Protein AF-A0A382VEQ6-F1 (afdb_monomer)

Mean predicted aligned error: 13.82 Å

Radius of gyration: 25.26 Å; Cα contacts (8 Å, |Δi|>4): 552; chains: 1; bounding box: 57×58×66 Å

Foldseek 3Di:
DLLVVLLCQQVAQPCQVDAPPVRHGDRDGDQDEEEAELDDDPSNCSNNVSNVHYYYYHPDPVSVVVSVVVRVLVVQQPWDQAAAKDWQDPDQDFFIKIWGKTARRNFQAIKIFIFDADSPPRDTDPDTPDIPQQVQFADADQFQQPFPFWWWDDFDPVLVDPPDTDTLHQDRDDPPSGRDQNRHDVVLAADPVRHGDPCSGVVSCVLSHHCPQCDCPRPVPDPNHDNGGPHGHAHHKHKDKDAQPDDDDDPDVVQPDPDHVVVVNVVCPPPDIDIDIDGPSNTHD

Sequence (285 aa):
YLDDIAQAMYEMDLRPDIKDFDGDEAKNNVITYTVGFAIDHPLLSDTASQSGGLYFTADNAEELNEAFAQIARDISEQIGAAAGASFSSSALQEGSMIFLTQFNSADWSGDLLAYELDAETGEIEPAATWSAKETFADLSFAHPWQSSRVAYSWGASSAGSPNDGIAMKWSYWGTAGSFNRNNHRADYRTMPDGTQDFAHTQRLAYILGSRTHEDPTSAYDFRTRNTDSIMADIVHSQPVYVGDPALSWPDTDEFGSGDLYSDFVDAKTGRDGVVYVGGNGGALH

Secondary structure (DSSP, 8-state):
-HHHHHHHHHHS-S-TT-B-TTSSB--------EEEET---HHHHHHHHHTT--EEEESSHHHHHHHHHHHHHHHHHS-EEEEEEEES-SS--TT-EEEEEEEETTTTEEEEEEEEB-TTT-PBPSS-SEEHHHHT-----SSGGG-----EEEBPGGGS-TT-EEESSS-S-STT----GGGB-GGGTB-TTSPBPS-HHHHHHHHHT--TT-STTSTT-PPPP-SS--PBP--S---EEE-S-------SGGG-SSS-HHHHHHHHTTPPPEEE---TTSSB-

InterPro domains:
  IPR036465 von Willebrand factor A-like domain superfamily [G3DSA:3.40.50.410] (11-73)
  IPR036465 von Willebrand factor A-like domain superfamily [SSF53300] (25-75)

Organism: NCBI:txid408172

Structure (mmCIF, N/CA/C/O backbone):
data_AF-A0A382VEQ6-F1
#
_entry.id   AF-A0A382VEQ6-F1
#
loop_
_atom_site.group_PDB
_atom_site.id
_atom_site.type_symbol
_atom_site.label_atom_id
_atom_site.label_alt_id
_atom_site.label_comp_id
_atom_site.label_asym_id
_atom_site.label_entity_id
_atom_site.label_seq_id
_atom_site.pdbx_PDB_ins_code
_atom_site.Cartn_x
_atom_site.Cartn_y
_atom_site.Cartn_z
_atom_site.occupancy
_atom_site.B_iso_or_equiv
_atom_site.auth_seq_id
_atom_site.auth_comp_id
_atom_site.auth_asym_id
_atom_site.auth_atom_id
_atom_site.pdbx_PDB_model_num
ATOM 1 N N . TYR A 1 1 ? -5.841 27.949 -31.537 1.00 72.38 1 TYR A N 1
ATOM 2 C CA . TYR A 1 1 ? -6.986 27.025 -31.655 1.00 72.38 1 TYR A CA 1
ATOM 3 C C . TYR A 1 1 ? -6.661 25.610 -31.216 1.00 72.38 1 TYR A C 1
ATOM 5 O O . TYR A 1 1 ? -7.524 25.016 -30.593 1.00 72.38 1 TYR A O 1
ATOM 13 N N . LEU A 1 2 ? -5.512 25.013 -31.570 1.00 85.00 2 LEU A N 1
ATOM 14 C CA . LEU A 1 2 ? -5.178 23.670 -31.061 1.00 85.00 2 LEU A CA 1
ATOM 15 C C . LEU A 1 2 ? -4.948 23.702 -29.542 1.00 85.00 2 LEU A C 1
ATOM 17 O O . LEU A 1 2 ? -5.518 22.897 -28.816 1.00 85.00 2 LEU A O 1
ATOM 21 N N . ASP A 1 3 ? -4.170 24.683 -29.103 1.00 88.12 3 ASP A N 1
ATOM 22 C CA . ASP A 1 3 ? -3.929 25.062 -27.716 1.00 88.12 3 ASP A CA 1
ATOM 23 C C . ASP A 1 3 ? -5.231 25.366 -26.969 1.00 88.12 3 ASP A C 1
ATOM 25 O O . ASP A 1 3 ? -5.512 24.714 -25.970 1.00 88.12 3 ASP A O 1
ATOM 29 N N . ASP A 1 4 ? -6.090 26.226 -27.526 1.00 88.50 4 ASP A N 1
ATOM 30 C CA . ASP A 1 4 ? -7.383 26.572 -26.913 1.00 88.50 4 ASP A CA 1
ATOM 31 C C . ASP A 1 4 ? -8.288 25.339 -26.703 1.00 88.50 4 ASP A C 1
ATOM 33 O O . ASP A 1 4 ? -8.989 25.223 -25.697 1.00 88.50 4 ASP A O 1
ATOM 37 N N . ILE A 1 5 ? -8.301 24.404 -27.664 1.00 87.00 5 ILE A N 1
ATOM 38 C CA . ILE A 1 5 ? -9.102 23.173 -27.575 1.00 87.00 5 ILE A CA 1
ATOM 39 C C . ILE A 1 5 ? -8.504 22.223 -26.536 1.00 87.00 5 ILE A C 1
ATOM 41 O O . ILE A 1 5 ? -9.251 21.650 -25.747 1.00 87.00 5 ILE A O 1
ATOM 45 N N . ALA A 1 6 ? -7.181 22.058 -26.518 1.00 88.31 6 ALA A N 1
ATOM 46 C CA . ALA A 1 6 ? -6.511 21.206 -25.543 1.00 88.31 6 ALA A CA 1
ATOM 47 C C . ALA A 1 6 ? -6.676 21.752 -24.117 1.00 88.31 6 ALA A C 1
ATOM 49 O O . ALA A 1 6 ? -6.958 20.982 -23.201 1.00 88.31 6 ALA A O 1
ATOM 50 N N . GLN A 1 7 ? -6.606 23.074 -23.946 1.00 89.06 7 GLN A N 1
ATOM 51 C CA . GLN A 1 7 ? -6.921 23.743 -22.690 1.00 89.06 7 GLN A CA 1
ATOM 52 C C . GLN A 1 7 ? -8.373 23.482 -22.278 1.00 89.06 7 GLN A C 1
ATOM 54 O O . GLN A 1 7 ? -8.623 23.056 -21.154 1.00 89.06 7 GLN A O 1
ATOM 59 N N . ALA A 1 8 ? -9.339 23.649 -23.187 1.00 87.50 8 ALA A N 1
ATOM 60 C CA . ALA A 1 8 ? -10.744 23.379 -22.885 1.00 87.50 8 ALA A CA 1
ATOM 61 C C . ALA A 1 8 ? -10.985 21.911 -22.492 1.00 87.50 8 ALA A C 1
ATOM 63 O O . ALA A 1 8 ? -11.701 21.646 -21.531 1.00 87.50 8 ALA A O 1
ATOM 64 N N . MET A 1 9 ? -10.363 20.955 -23.187 1.00 86.69 9 MET A N 1
ATOM 65 C CA . MET A 1 9 ? -10.455 19.528 -22.852 1.00 86.69 9 MET A CA 1
ATOM 66 C C . MET A 1 9 ? -9.772 19.178 -21.525 1.00 86.69 9 MET A C 1
ATOM 68 O O . MET A 1 9 ? -10.152 18.196 -20.886 1.00 86.69 9 MET A O 1
ATOM 72 N N . TYR A 1 10 ? -8.780 19.965 -21.112 1.00 90.06 10 TYR A N 1
ATOM 73 C CA . TYR A 1 10 ? -8.117 19.816 -19.825 1.00 90.06 10 TYR A CA 1
ATOM 74 C C . TYR A 1 10 ? -8.879 20.495 -18.686 1.00 90.06 10 TYR A C 1
ATOM 76 O O . TYR A 1 10 ? -8.826 20.018 -17.556 1.00 90.06 10 TYR A O 1
ATOM 84 N N . GLU A 1 11 ? -9.558 21.612 -18.939 1.00 88.56 11 GLU A N 1
ATOM 85 C CA . GLU A 1 11 ? -10.261 22.414 -17.932 1.00 88.56 11 GLU A CA 1
ATOM 86 C C . GLU A 1 11 ? -11.703 21.966 -17.696 1.00 88.56 11 GLU A C 1
ATOM 88 O O . GLU A 1 11 ? -12.174 22.035 -16.561 1.00 88.56 11 GLU A O 1
ATOM 93 N N . MET A 1 12 ? -12.387 21.486 -18.734 1.00 86.38 12 MET A N 1
ATOM 94 C CA . MET A 1 12 ? -13.767 21.022 -18.640 1.00 86.38 12 MET A CA 1
ATOM 95 C C . MET A 1 12 ? -13.841 19.580 -18.143 1.00 86.38 12 MET A C 1
ATOM 97 O O . MET A 1 12 ? -13.019 18.736 -18.496 1.00 86.38 12 MET A O 1
ATOM 101 N N . ASP A 1 13 ? -14.884 19.291 -17.371 1.00 86.12 13 ASP A N 1
ATOM 102 C CA . ASP A 1 13 ? -15.296 17.920 -17.113 1.00 86.12 13 ASP A CA 1
ATOM 103 C C . ASP A 1 13 ? -16.061 17.381 -18.329 1.00 86.12 13 ASP A C 1
ATOM 105 O O . ASP A 1 13 ? -17.147 17.851 -18.680 1.00 86.12 13 ASP A O 1
ATOM 109 N N . LEU A 1 14 ? -15.463 16.404 -19.006 1.00 85.88 14 LEU A N 1
ATOM 110 C CA . LEU A 1 14 ? -16.021 15.773 -20.198 1.00 85.88 14 LEU A CA 1
ATOM 111 C C . LEU A 1 14 ? -17.053 14.690 -19.852 1.00 85.88 14 LEU A C 1
ATOM 113 O O . LEU A 1 14 ? -17.732 14.190 -20.754 1.00 85.88 14 LEU A O 1
ATOM 117 N N . ARG A 1 15 ? -17.174 14.314 -18.571 1.00 85.88 15 ARG A N 1
ATOM 118 C CA . ARG A 1 15 ? -18.133 13.322 -18.064 1.00 85.88 15 ARG A CA 1
ATOM 119 C C . ARG A 1 15 ? -18.830 13.816 -16.787 1.00 85.88 15 ARG A C 1
ATOM 121 O O . ARG A 1 15 ? -18.732 13.160 -15.756 1.00 85.88 15 ARG A O 1
ATOM 128 N N . PRO A 1 16 ? -19.642 14.887 -16.876 1.00 84.06 16 PRO A N 1
ATOM 129 C CA . PRO A 1 16 ? -20.391 15.428 -15.732 1.00 84.06 16 PRO A CA 1
ATOM 130 C C . PRO A 1 16 ? -21.447 14.478 -15.164 1.00 84.06 16 PRO A C 1
ATOM 132 O O . PRO A 1 16 ? -22.002 14.727 -14.089 1.00 84.06 16 PRO A O 1
ATOM 135 N N . ASP A 1 17 ? -21.740 13.396 -15.888 1.00 80.69 17 ASP A N 1
ATOM 136 C CA . ASP A 1 17 ? -22.562 12.278 -15.443 1.00 80.69 17 ASP A CA 1
ATOM 137 C C . ASP A 1 17 ? -21.848 11.352 -14.443 1.00 80.69 17 ASP A C 1
ATOM 139 O O . ASP A 1 17 ? -22.521 10.591 -13.748 1.00 80.69 17 ASP A O 1
ATOM 143 N N . ILE A 1 18 ? -20.517 11.415 -14.357 1.00 77.31 18 ILE A N 1
ATOM 144 C CA . ILE A 1 18 ? -19.700 10.667 -13.402 1.00 77.31 18 ILE A CA 1
ATOM 145 C C . ILE A 1 18 ? -19.321 11.609 -12.260 1.00 77.31 18 ILE A C 1
ATOM 147 O O . ILE A 1 18 ? -18.578 12.569 -12.444 1.00 77.31 18 ILE A O 1
ATOM 151 N N . LYS A 1 19 ? -19.840 11.310 -11.072 1.00 79.38 19 LYS A N 1
ATOM 152 C CA . LYS A 1 19 ? -19.481 11.982 -9.823 1.00 79.38 19 LYS A CA 1
ATOM 153 C C . LYS A 1 19 ? -18.354 11.226 -9.126 1.00 79.38 19 LYS A C 1
ATOM 155 O O . LYS A 1 19 ? -18.126 10.052 -9.438 1.00 79.38 19 LYS A O 1
ATOM 160 N N . ASP A 1 20 ? -17.652 11.887 -8.215 1.00 72.00 20 ASP A N 1
ATOM 161 C CA . ASP A 1 20 ? -16.735 11.186 -7.316 1.00 72.00 20 ASP A CA 1
ATOM 162 C C . ASP A 1 20 ? -17.505 10.287 -6.328 1.00 72.00 20 ASP A C 1
ATOM 164 O O . ASP A 1 20 ? -18.728 10.125 -6.400 1.00 72.00 20 ASP A O 1
ATOM 168 N N . PHE A 1 21 ? -16.772 9.639 -5.424 1.00 52.53 21 PHE A N 1
ATOM 169 C CA . PHE A 1 21 ? -17.352 8.715 -4.451 1.00 52.53 21 PHE A CA 1
ATOM 170 C C . PHE A 1 21 ? -18.251 9.399 -3.410 1.00 52.53 21 PHE A C 1
ATOM 172 O O . PHE A 1 21 ? -19.090 8.714 -2.822 1.00 52.53 21 PHE A O 1
ATOM 179 N N . ASP A 1 22 ? -18.117 10.714 -3.235 1.00 65.75 22 ASP A N 1
ATOM 180 C CA . ASP A 1 22 ? -18.908 11.525 -2.308 1.00 65.75 22 ASP A CA 1
ATOM 181 C C . ASP A 1 22 ? -20.155 12.125 -2.991 1.00 65.75 22 ASP A C 1
ATOM 183 O O . ASP A 1 22 ? -21.068 12.626 -2.332 1.00 65.75 22 ASP A O 1
ATOM 187 N N . GLY A 1 23 ? -20.263 11.966 -4.317 1.00 73.44 23 GLY A N 1
ATOM 188 C CA . GLY A 1 23 ? -21.379 12.447 -5.130 1.00 73.44 23 GLY A CA 1
ATOM 189 C C . GLY A 1 23 ? -21.165 13.852 -5.697 1.00 73.44 23 GLY A C 1
ATOM 190 O O . GLY A 1 23 ? -22.077 14.384 -6.342 1.00 73.44 23 GLY A O 1
ATOM 191 N N . ASP A 1 24 ? -19.971 14.412 -5.513 1.00 78.62 24 ASP A N 1
ATOM 192 C CA . ASP A 1 24 ? -19.574 15.731 -5.983 1.00 78.62 24 ASP A CA 1
ATOM 193 C C . ASP A 1 24 ? -19.031 15.689 -7.423 1.00 78.62 24 ASP A C 1
ATOM 195 O O . ASP A 1 24 ? -18.825 14.639 -8.045 1.00 78.62 24 ASP A O 1
ATOM 199 N N . GLU A 1 25 ? -18.895 16.871 -8.029 1.00 79.88 25 GLU A N 1
ATOM 200 C CA . GLU A 1 25 ? -18.378 17.014 -9.391 1.00 79.88 25 GLU A CA 1
ATOM 201 C C . GLU A 1 25 ? -16.901 16.611 -9.474 1.00 79.88 25 GLU A C 1
ATOM 203 O O . GLU A 1 25 ? -16.021 17.315 -8.988 1.00 79.88 25 GLU A O 1
ATOM 208 N N . ALA A 1 26 ? -16.633 15.497 -10.160 1.00 76.50 26 ALA A N 1
ATOM 209 C CA . ALA A 1 26 ? -15.287 15.042 -10.473 1.00 76.50 26 ALA A CA 1
ATOM 210 C C . ALA A 1 26 ? -14.857 15.544 -11.851 1.00 76.50 26 ALA A C 1
ATOM 212 O O . ALA A 1 26 ? -15.617 15.502 -12.813 1.00 76.50 26 ALA A O 1
ATOM 213 N N . LYS A 1 27 ? -13.603 15.972 -11.984 1.00 81.38 27 LYS A N 1
ATOM 214 C CA . LYS A 1 27 ? -13.084 16.481 -13.253 1.00 81.38 27 LYS A CA 1
ATOM 215 C C . LYS A 1 27 ? -12.538 15.346 -14.124 1.00 81.38 27 LYS A C 1
ATOM 217 O O . LYS A 1 27 ? -11.400 14.922 -13.940 1.00 81.38 27 LYS A O 1
ATOM 222 N N . ASN A 1 28 ? -13.318 14.891 -15.105 1.00 79.75 28 ASN A N 1
ATOM 223 C CA . ASN A 1 28 ? -12.872 13.913 -16.100 1.00 79.75 28 ASN A CA 1
ATOM 224 C C . ASN A 1 28 ? -12.339 14.642 -17.337 1.00 79.75 28 ASN A C 1
ATOM 226 O O . ASN A 1 28 ? -13.100 15.008 -18.233 1.00 79.75 28 ASN A O 1
ATOM 230 N N . ASN A 1 29 ? -11.033 14.875 -17.385 1.00 86.50 29 ASN A N 1
ATOM 231 C CA . ASN A 1 29 ? -10.398 15.689 -18.417 1.00 86.50 29 ASN A CA 1
ATOM 232 C C . ASN A 1 29 ? -9.451 14.882 -19.322 1.00 86.50 29 ASN A C 1
ATOM 234 O O . ASN A 1 29 ? -9.275 13.673 -19.164 1.00 86.50 29 ASN A O 1
ATOM 238 N N . VAL A 1 30 ? -8.865 15.556 -20.314 1.00 85.00 30 VAL A N 1
ATOM 239 C CA . VAL A 1 30 ? -7.850 14.984 -21.211 1.00 85.00 30 VAL A CA 1
ATOM 240 C C . VAL A 1 30 ? -6.550 15.761 -21.085 1.00 85.00 30 VAL A C 1
ATOM 242 O O . VAL A 1 30 ? -6.531 16.982 -21.228 1.00 85.00 30 VAL A O 1
ATOM 245 N N . ILE A 1 31 ? -5.460 15.027 -20.879 1.00 88.81 31 ILE A N 1
ATOM 246 C CA . ILE A 1 31 ? -4.092 15.542 -20.941 1.00 88.81 31 ILE A CA 1
ATOM 247 C C . ILE A 1 31 ? -3.547 15.314 -22.351 1.00 88.81 31 ILE A C 1
ATOM 249 O O . ILE A 1 31 ? -3.665 14.209 -22.889 1.00 88.81 31 ILE A O 1
ATOM 253 N N . THR A 1 32 ? -2.974 16.349 -22.971 1.00 90.38 32 THR A N 1
ATOM 254 C CA . THR A 1 32 ? -2.472 16.271 -24.353 1.00 90.38 32 THR A CA 1
ATOM 255 C C . THR A 1 32 ? -0.954 16.401 -24.396 1.00 90.38 32 THR A C 1
ATOM 257 O O . THR A 1 32 ? -0.382 17.387 -23.946 1.00 90.38 32 THR A O 1
ATOM 260 N N . TYR A 1 33 ? -0.298 15.421 -25.014 1.00 92.25 33 TYR A N 1
ATOM 261 C CA . TYR A 1 33 ? 1.132 15.454 -25.318 1.00 92.25 33 TYR A CA 1
ATOM 262 C C . TYR A 1 33 ? 1.337 15.812 -26.784 1.00 92.25 33 TYR A C 1
ATOM 264 O O . TYR A 1 33 ? 0.577 15.368 -27.651 1.00 92.25 33 TYR A O 1
ATOM 272 N N . THR A 1 34 ? 2.376 16.585 -27.085 1.00 94.88 34 THR A N 1
ATOM 273 C CA . THR A 1 34 ? 2.691 16.987 -28.460 1.00 94.88 34 THR A CA 1
ATOM 274 C C . THR A 1 34 ? 4.126 16.617 -28.818 1.00 94.88 34 THR A C 1
ATOM 276 O O . THR A 1 34 ? 5.040 16.710 -28.000 1.00 94.88 34 THR A O 1
ATOM 279 N N . VAL A 1 35 ? 4.329 16.182 -30.066 1.00 94.56 35 VAL A N 1
ATOM 280 C CA . VAL A 1 35 ? 5.661 15.915 -30.623 1.00 94.56 35 VAL A CA 1
ATOM 281 C C . VAL A 1 35 ? 5.833 16.715 -31.908 1.00 94.56 35 VAL A C 1
ATOM 283 O O . VAL A 1 35 ? 5.121 16.493 -32.890 1.00 94.56 35 VAL A O 1
ATOM 286 N N . GLY A 1 36 ? 6.773 17.654 -31.901 1.00 93.94 36 GLY A N 1
ATOM 287 C CA . GLY A 1 36 ? 7.203 18.389 -33.083 1.00 93.94 36 GLY A CA 1
ATOM 288 C C . GLY A 1 36 ? 8.203 17.563 -33.889 1.00 93.94 36 GLY A C 1
ATOM 289 O O . GLY A 1 36 ? 9.380 17.501 -33.541 1.00 93.94 36 GLY A O 1
ATOM 290 N N . PHE A 1 37 ? 7.746 16.901 -34.957 1.00 93.44 37 PHE A N 1
ATOM 291 C CA . PHE A 1 37 ? 8.640 16.125 -35.820 1.00 93.44 37 PHE A CA 1
ATOM 292 C C . PHE A 1 37 ? 9.318 17.016 -36.868 1.00 93.44 37 PHE A C 1
ATOM 294 O O . PHE A 1 37 ? 8.640 17.586 -37.727 1.00 93.44 37 PHE A O 1
ATOM 301 N N . ALA A 1 38 ? 10.645 17.116 -36.799 1.00 92.88 38 ALA A N 1
ATOM 302 C CA . ALA A 1 38 ? 11.494 18.009 -37.586 1.00 92.88 38 ALA A CA 1
ATOM 303 C C . ALA A 1 38 ? 11.090 19.493 -37.490 1.00 92.88 38 ALA A C 1
ATOM 305 O O . ALA A 1 38 ? 11.335 20.284 -38.406 1.00 92.88 38 ALA A O 1
ATOM 306 N N . ILE A 1 39 ? 10.405 19.865 -36.406 1.00 92.25 39 ILE A N 1
ATOM 307 C CA . ILE A 1 39 ? 9.919 21.219 -36.174 1.00 92.25 39 ILE A CA 1
ATOM 308 C C . ILE A 1 39 ? 9.855 21.507 -34.680 1.00 92.25 39 ILE A C 1
ATOM 310 O O . ILE A 1 39 ? 9.289 20.727 -33.921 1.00 92.25 39 ILE A O 1
ATOM 314 N N . ASP A 1 40 ? 10.371 22.670 -34.289 1.00 92.19 40 ASP A N 1
ATOM 315 C CA . ASP A 1 40 ? 10.079 23.262 -32.992 1.00 92.19 40 ASP A CA 1
ATOM 316 C C . ASP A 1 40 ? 9.040 24.379 -33.163 1.00 92.19 40 ASP A C 1
ATOM 318 O O . ASP A 1 40 ? 9.287 25.354 -33.880 1.00 92.19 40 ASP A O 1
ATOM 322 N N . HIS A 1 41 ? 7.845 24.216 -32.585 1.00 93.50 41 HIS A N 1
ATOM 323 C CA . HIS A 1 41 ? 6.714 25.105 -32.834 1.00 93.50 41 HIS A CA 1
ATOM 324 C C . HIS A 1 41 ? 6.032 25.579 -31.536 1.00 93.50 41 HIS A C 1
ATOM 326 O O . HIS A 1 41 ? 5.465 24.752 -30.817 1.00 93.50 41 HIS A O 1
ATOM 332 N N . PRO A 1 42 ? 5.935 26.906 -31.291 1.00 92.50 42 PRO A N 1
ATOM 333 C CA . PRO A 1 42 ? 5.320 27.470 -30.084 1.00 92.50 42 PRO A CA 1
ATOM 334 C C . PRO A 1 42 ? 3.909 26.950 -29.804 1.00 92.50 42 PRO A C 1
ATOM 336 O O . PRO A 1 42 ? 3.637 26.507 -28.702 1.00 92.50 42 PRO A O 1
ATOM 339 N N . LEU A 1 43 ? 3.049 26.864 -30.828 1.00 93.81 43 LEU A N 1
ATOM 340 C CA . LEU A 1 43 ? 1.697 26.306 -30.674 1.00 93.81 43 LEU A CA 1
ATOM 341 C C . LEU A 1 43 ? 1.681 24.891 -30.067 1.00 93.81 43 LEU A C 1
ATOM 343 O O . LEU A 1 43 ? 0.776 24.583 -29.304 1.00 93.81 43 LEU A O 1
ATOM 347 N N . LEU A 1 44 ? 2.641 24.020 -30.405 1.00 93.38 44 LEU A N 1
ATOM 348 C CA . LEU A 1 44 ? 2.689 22.653 -29.869 1.00 93.38 44 LEU A CA 1
ATOM 349 C C . LEU A 1 44 ? 3.145 22.649 -28.409 1.00 93.38 44 LEU A C 1
ATOM 351 O O . LEU A 1 44 ? 2.566 21.921 -27.602 1.00 93.38 44 LEU A O 1
ATOM 355 N N . SER A 1 45 ? 4.120 23.497 -28.078 1.00 93.25 45 SER A N 1
ATOM 356 C CA . SER A 1 45 ? 4.557 23.741 -26.701 1.00 93.25 45 SER A CA 1
ATOM 357 C C . SER A 1 45 ? 3.422 24.297 -25.834 1.00 93.25 45 SER A C 1
ATOM 359 O O . SER A 1 45 ? 3.157 23.796 -24.739 1.00 93.25 45 SER A O 1
ATOM 361 N N . ASP A 1 46 ? 2.714 25.307 -26.336 1.00 92.94 46 ASP A N 1
ATOM 362 C CA . ASP A 1 46 ? 1.577 25.932 -25.658 1.00 92.94 46 ASP A CA 1
ATOM 363 C C . ASP A 1 46 ? 0.437 24.920 -25.469 1.00 92.94 46 ASP A C 1
ATOM 365 O O . ASP A 1 46 ? -0.102 24.799 -24.375 1.00 92.94 46 ASP A O 1
ATOM 369 N N . THR A 1 47 ? 0.146 24.100 -26.486 1.00 92.75 47 THR A N 1
ATOM 370 C CA . THR A 1 47 ? -0.872 23.035 -26.409 1.00 92.75 47 THR A CA 1
ATOM 371 C C . THR A 1 47 ? -0.581 22.028 -25.293 1.00 92.75 47 THR A C 1
ATOM 373 O O . THR A 1 47 ? -1.480 21.693 -24.520 1.00 92.75 47 THR A O 1
ATOM 376 N N . ALA A 1 48 ? 0.656 21.530 -25.193 1.00 92.12 48 ALA A N 1
ATOM 377 C CA . ALA A 1 48 ? 1.007 20.560 -24.157 1.00 92.12 48 ALA A CA 1
ATOM 378 C C . ALA A 1 48 ? 0.946 21.189 -22.759 1.00 92.12 48 ALA A C 1
ATOM 380 O O . ALA A 1 48 ? 0.268 20.671 -21.876 1.00 92.12 48 ALA A O 1
ATOM 381 N N . SER A 1 49 ? 1.572 22.356 -22.584 1.00 90.62 49 SER A N 1
ATOM 382 C CA . SER A 1 49 ? 1.619 23.035 -21.284 1.00 90.62 49 SER A CA 1
ATOM 383 C C . SER A 1 49 ? 0.236 23.434 -20.757 1.00 90.62 49 SER A C 1
ATOM 385 O O . SER A 1 49 ? -0.046 23.243 -19.576 1.00 90.62 49 SER A O 1
ATOM 387 N N . GLN A 1 50 ? -0.656 23.926 -21.622 1.00 91.25 50 GLN A N 1
ATOM 388 C CA . GLN A 1 50 ? -2.014 24.327 -21.234 1.00 91.25 50 GLN A CA 1
ATOM 389 C C . GLN A 1 50 ? -2.946 23.139 -20.961 1.00 91.25 50 GLN A C 1
ATOM 391 O O . GLN A 1 50 ? -3.976 23.309 -20.312 1.00 91.25 50 GLN A O 1
ATOM 396 N N . SER A 1 51 ? -2.592 21.938 -21.427 1.00 88.69 51 SER A N 1
ATOM 397 C CA . SER A 1 51 ? -3.356 20.709 -21.188 1.00 88.69 51 SER A CA 1
ATOM 398 C C . SER A 1 51 ? -2.729 19.780 -20.144 1.00 88.69 51 SER A C 1
ATOM 400 O O . SER A 1 51 ? -3.142 18.631 -20.015 1.00 88.69 51 SER A O 1
ATOM 402 N N . GLY A 1 52 ? -1.724 20.260 -19.403 1.00 85.19 52 GLY A N 1
ATOM 403 C CA . GLY A 1 52 ? -1.051 19.494 -18.351 1.00 85.19 52 GLY A CA 1
ATOM 404 C C . GLY A 1 52 ? -0.144 18.364 -18.851 1.00 85.19 52 GLY A C 1
ATOM 405 O O . GLY A 1 52 ? 0.243 17.521 -18.049 1.00 85.19 52 GLY A O 1
ATOM 406 N N . GLY A 1 53 ? 0.173 18.324 -20.150 1.00 88.56 53 GLY A N 1
ATOM 407 C CA . GLY A 1 53 ? 1.072 17.343 -20.759 1.00 88.56 53 GLY A CA 1
ATOM 408 C C . GLY A 1 53 ? 2.456 17.914 -21.075 1.00 88.56 53 GLY A C 1
ATOM 409 O O . GLY A 1 53 ? 2.783 19.059 -20.757 1.00 88.56 53 GLY A O 1
ATOM 410 N N . LEU A 1 54 ? 3.280 17.107 -21.745 1.00 90.62 54 LEU A N 1
ATOM 411 C CA . LEU A 1 54 ? 4.650 17.461 -22.127 1.00 90.62 54 LEU A CA 1
ATOM 412 C C . LEU A 1 54 ? 4.810 17.615 -23.645 1.00 90.62 54 LEU A C 1
ATOM 414 O O . LEU A 1 54 ? 4.146 16.939 -24.438 1.00 90.62 54 LEU A O 1
ATOM 418 N N . TYR A 1 55 ? 5.721 18.507 -24.034 1.00 93.44 55 TYR A N 1
ATOM 419 C CA . TYR A 1 55 ? 6.104 18.755 -25.420 1.00 93.44 55 TYR A CA 1
ATOM 420 C C . TYR A 1 55 ? 7.507 18.217 -25.698 1.00 93.44 55 TYR A C 1
ATOM 422 O O . TYR A 1 55 ? 8.452 18.515 -24.968 1.00 93.44 55 TYR A O 1
ATOM 430 N N . PHE A 1 56 ? 7.635 17.464 -26.788 1.00 92.56 56 PHE A N 1
ATOM 431 C CA . PHE A 1 56 ? 8.898 16.911 -27.267 1.00 92.56 56 PHE A CA 1
ATOM 432 C C . PHE A 1 56 ? 9.166 17.349 -28.707 1.00 92.56 56 PHE A C 1
ATOM 434 O O . PHE A 1 56 ? 8.243 17.604 -29.481 1.00 92.56 56 PHE A O 1
ATOM 441 N N . THR A 1 57 ? 10.434 17.379 -29.096 1.00 93.06 57 THR A N 1
ATOM 442 C CA . THR A 1 57 ? 10.854 17.536 -30.494 1.00 93.06 57 THR A CA 1
ATOM 443 C C . THR A 1 57 ? 11.640 16.304 -30.918 1.00 93.06 57 THR A C 1
ATOM 445 O O . THR A 1 57 ? 12.267 15.650 -30.086 1.00 93.06 57 THR A O 1
ATOM 448 N N . ALA A 1 58 ? 11.545 15.945 -32.195 1.00 92.88 58 ALA A N 1
ATOM 449 C CA . ALA A 1 58 ? 12.264 14.808 -32.756 1.00 92.88 58 ALA A CA 1
ATOM 450 C C . ALA A 1 58 ? 12.602 15.072 -34.222 1.00 92.88 58 ALA A C 1
ATOM 452 O O . ALA A 1 58 ? 11.701 15.314 -35.019 1.00 92.88 58 ALA A O 1
ATOM 453 N N . ASP A 1 59 ? 13.867 14.973 -34.611 1.00 93.88 59 ASP A N 1
ATOM 454 C CA . ASP A 1 59 ? 14.322 15.214 -35.986 1.00 93.88 59 ASP A CA 1
ATOM 455 C C . ASP A 1 59 ? 14.434 13.924 -36.817 1.00 93.88 59 ASP A C 1
ATOM 457 O O . ASP A 1 59 ? 14.636 13.956 -38.035 1.00 93.88 59 ASP A O 1
ATOM 461 N N . ASN A 1 60 ? 14.302 12.760 -36.176 1.00 88.69 60 ASN A N 1
ATOM 462 C CA . ASN A 1 60 ? 14.423 11.455 -36.817 1.00 88.69 60 ASN A CA 1
ATOM 463 C C . ASN A 1 60 ? 13.605 10.367 -36.095 1.00 88.69 60 ASN A C 1
ATOM 465 O O . ASN A 1 60 ? 12.991 10.592 -35.054 1.00 88.69 60 ASN A O 1
ATOM 469 N N . ALA A 1 61 ? 13.565 9.166 -36.679 1.00 90.38 61 ALA A N 1
ATOM 470 C CA . ALA A 1 61 ? 12.764 8.055 -36.164 1.00 90.38 61 ALA A CA 1
ATOM 471 C C . ALA A 1 61 ? 13.242 7.516 -34.800 1.00 90.38 61 ALA A C 1
ATOM 473 O O . ALA A 1 61 ? 12.433 6.959 -34.062 1.00 90.38 61 ALA A O 1
ATOM 474 N N . GLU A 1 62 ? 14.528 7.650 -34.471 1.00 88.06 62 GLU A N 1
ATOM 475 C CA . GLU A 1 62 ? 15.076 7.227 -33.178 1.00 88.06 62 GLU A CA 1
ATOM 476 C C . GLU A 1 62 ? 14.598 8.174 -32.073 1.00 88.06 62 GLU A C 1
ATOM 478 O O . GLU A 1 62 ? 13.944 7.729 -31.133 1.00 88.06 62 GLU A O 1
ATOM 483 N N . GLU A 1 63 ? 14.769 9.481 -32.269 1.00 78.38 63 GLU A N 1
ATOM 484 C CA . GLU A 1 63 ? 14.279 10.517 -31.348 1.00 78.38 63 GLU A CA 1
ATOM 485 C C . GLU A 1 63 ? 12.752 10.495 -31.199 1.00 78.38 63 GLU A C 1
ATOM 487 O O . GLU A 1 63 ? 12.222 10.709 -30.111 1.00 78.3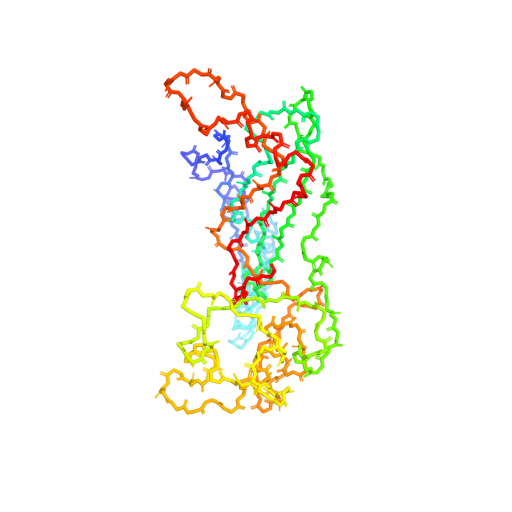8 63 GLU A O 1
ATOM 492 N N . LEU A 1 64 ? 12.016 10.167 -32.267 1.00 86.62 64 LEU A N 1
ATOM 493 C CA . LEU A 1 64 ? 10.563 10.008 -32.191 1.00 86.62 64 LEU A CA 1
ATOM 494 C C . LEU A 1 64 ? 10.169 8.827 -31.289 1.00 86.62 64 LEU A C 1
ATOM 496 O O . LEU A 1 64 ? 9.222 8.937 -30.510 1.00 86.62 64 LEU A O 1
ATOM 500 N N . ASN A 1 65 ? 10.894 7.705 -31.365 1.00 80.06 65 ASN A N 1
ATOM 501 C CA . ASN A 1 65 ? 10.672 6.571 -30.464 1.00 80.06 65 ASN A CA 1
ATOM 502 C C . ASN A 1 65 ? 11.021 6.929 -29.014 1.00 80.06 65 ASN A C 1
ATOM 504 O O . ASN A 1 65 ? 10.297 6.530 -28.101 1.00 80.06 65 ASN A O 1
ATOM 508 N N . GLU A 1 66 ? 12.088 7.699 -28.790 1.00 75.38 66 GLU A N 1
ATOM 509 C CA . GLU A 1 66 ? 12.441 8.194 -27.458 1.00 75.38 66 GLU A CA 1
ATOM 510 C C . GLU A 1 66 ? 11.366 9.123 -26.887 1.00 75.38 66 GLU A C 1
ATOM 512 O O . GLU A 1 66 ? 10.986 8.958 -25.727 1.00 75.38 66 GLU A O 1
ATOM 517 N N . ALA A 1 67 ? 10.826 10.038 -27.697 1.00 82.38 67 ALA A N 1
ATOM 518 C CA . ALA A 1 67 ? 9.726 10.915 -27.305 1.00 82.38 67 ALA A CA 1
ATOM 519 C C . ALA A 1 67 ? 8.483 10.106 -26.901 1.00 82.38 67 ALA A C 1
ATOM 521 O O . ALA A 1 67 ? 7.924 10.332 -25.830 1.00 82.38 67 ALA A O 1
ATOM 522 N N . PHE A 1 68 ? 8.091 9.093 -27.684 1.00 79.56 68 PHE A N 1
ATOM 523 C CA . PHE A 1 68 ? 6.983 8.206 -27.305 1.00 79.56 68 PHE A CA 1
ATOM 524 C C . PHE A 1 68 ? 7.263 7.408 -26.025 1.00 79.56 68 PHE A C 1
ATOM 526 O O . PHE A 1 68 ? 6.364 7.248 -25.202 1.00 79.56 68 PHE A O 1
ATOM 533 N N . ALA A 1 69 ? 8.496 6.939 -25.819 1.00 73.00 69 ALA A N 1
ATOM 534 C CA . ALA A 1 69 ? 8.879 6.252 -24.587 1.00 73.00 69 ALA A CA 1
ATOM 535 C C . ALA A 1 69 ? 8.868 7.187 -23.364 1.00 73.00 69 ALA A C 1
ATOM 537 O O . ALA A 1 69 ? 8.579 6.749 -22.252 1.00 73.00 69 ALA A O 1
ATOM 538 N N . GLN A 1 70 ? 9.192 8.470 -23.538 1.00 76.00 70 GLN A N 1
ATOM 539 C CA . GLN A 1 70 ? 9.089 9.485 -22.484 1.00 76.00 70 GLN A CA 1
ATOM 540 C C . GLN A 1 70 ? 7.629 9.827 -22.172 1.00 76.00 70 GLN A C 1
ATOM 542 O O . GLN A 1 70 ? 7.261 9.818 -21.004 1.00 76.00 70 GLN A O 1
ATOM 547 N N . ILE A 1 71 ? 6.781 10.001 -23.190 1.00 80.81 71 ILE A N 1
ATOM 548 C CA . ILE A 1 71 ? 5.332 10.199 -23.015 1.00 80.81 71 ILE A CA 1
ATOM 549 C C . ILE A 1 71 ? 4.706 9.017 -22.266 1.00 80.81 71 ILE A C 1
ATOM 551 O O . ILE A 1 71 ? 3.972 9.212 -21.305 1.00 80.81 71 ILE A O 1
ATOM 555 N N . ALA A 1 72 ? 5.011 7.782 -22.673 1.00 71.75 72 ALA A N 1
ATOM 556 C CA . ALA A 1 72 ? 4.477 6.592 -22.014 1.00 71.75 72 ALA A CA 1
ATOM 557 C C . ALA A 1 72 ? 4.926 6.482 -20.547 1.00 71.75 72 ALA A C 1
ATOM 559 O O . ALA A 1 72 ? 4.142 6.039 -19.710 1.00 71.75 72 ALA A O 1
ATOM 560 N N . ARG A 1 73 ? 6.162 6.903 -20.237 1.00 68.56 73 ARG A N 1
ATOM 561 C CA . ARG A 1 73 ? 6.660 6.977 -18.858 1.00 68.56 73 ARG A CA 1
ATOM 562 C C . ARG A 1 73 ? 5.908 8.017 -18.043 1.00 68.56 73 ARG A C 1
ATOM 564 O O . ARG A 1 73 ? 5.387 7.649 -17.002 1.00 68.56 73 ARG A O 1
ATOM 571 N N . ASP A 1 74 ? 5.763 9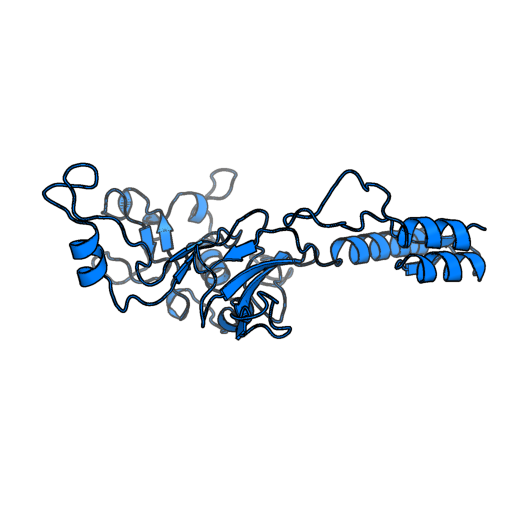.238 -18.544 1.00 76.06 74 ASP A N 1
ATOM 572 C CA . ASP A 1 74 ? 5.037 10.311 -17.850 1.00 76.06 74 ASP A CA 1
ATOM 573 C C . ASP A 1 74 ? 3.573 9.925 -17.563 1.00 76.06 74 ASP A C 1
ATOM 575 O O . ASP A 1 74 ? 3.108 10.032 -16.431 1.00 76.06 74 ASP A O 1
ATOM 579 N N . ILE A 1 75 ? 2.885 9.327 -18.547 1.00 73.31 75 ILE A N 1
ATOM 580 C CA . ILE A 1 75 ? 1.530 8.778 -18.363 1.00 73.31 75 ILE A CA 1
ATOM 581 C C . ILE A 1 75 ? 1.513 7.679 -17.289 1.00 73.31 75 ILE A C 1
ATOM 583 O O . ILE A 1 75 ? 0.569 7.590 -16.510 1.00 73.31 75 ILE A O 1
ATOM 587 N N . SER A 1 76 ? 2.535 6.819 -17.244 1.00 60.06 76 SER A N 1
ATOM 588 C CA . SER A 1 76 ? 2.625 5.761 -16.229 1.00 60.06 76 SER A CA 1
ATOM 589 C C . SER A 1 76 ? 3.029 6.268 -14.839 1.00 60.06 76 SER A C 1
ATOM 591 O O . SER A 1 76 ? 2.694 5.624 -13.846 1.00 60.06 76 SER A O 1
ATOM 593 N N . GLU A 1 77 ? 3.744 7.393 -14.768 1.00 63.72 77 GLU A N 1
ATOM 594 C CA . GLU A 1 77 ? 4.214 8.057 -13.544 1.00 63.72 77 GLU A CA 1
ATOM 595 C C . GLU A 1 77 ? 3.137 8.932 -12.905 1.00 63.72 77 GLU A C 1
ATOM 597 O O . GLU A 1 77 ? 3.239 9.251 -11.718 1.00 63.72 77 GLU A O 1
ATOM 602 N N . GLN A 1 78 ? 2.088 9.286 -13.653 1.00 63.78 78 GLN A N 1
ATOM 603 C CA . GLN A 1 78 ? 0.908 9.934 -13.099 1.00 63.78 78 GLN A CA 1
ATOM 604 C C . GLN A 1 78 ? 0.317 9.057 -11.988 1.00 63.78 78 GLN A C 1
ATOM 606 O O . GLN A 1 78 ? -0.266 8.003 -12.233 1.00 63.78 78 GLN A O 1
ATOM 611 N N . ILE A 1 79 ? 0.526 9.494 -10.741 1.00 55.50 79 ILE A N 1
ATOM 612 C CA . ILE A 1 79 ? 0.088 8.816 -9.521 1.00 55.50 79 ILE A CA 1
ATOM 613 C C . ILE A 1 79 ? -1.426 8.620 -9.602 1.00 55.50 79 ILE A C 1
ATOM 615 O O . ILE A 1 79 ? -2.205 9.565 -9.471 1.00 55.50 79 ILE A O 1
ATOM 619 N N . GLY A 1 80 ? -1.844 7.378 -9.826 1.00 54.09 80 GLY A N 1
ATOM 620 C CA . GLY A 1 80 ? -3.239 6.989 -9.761 1.00 54.09 80 GLY A CA 1
ATOM 621 C C . GLY A 1 80 ? -3.672 6.890 -8.304 1.00 54.09 80 GLY A C 1
ATOM 622 O O . GLY A 1 80 ? -3.473 5.865 -7.659 1.00 54.09 80 GLY A O 1
ATOM 623 N N . ALA A 1 81 ? -4.318 7.922 -7.768 1.00 52.22 81 ALA A N 1
ATOM 624 C CA . ALA A 1 81 ? -5.141 7.760 -6.573 1.00 52.22 81 ALA A CA 1
ATOM 625 C C . ALA A 1 81 ? -6.426 7.015 -6.977 1.00 52.22 81 ALA A C 1
ATOM 627 O O . ALA A 1 81 ? -7.430 7.643 -7.290 1.00 52.22 81 ALA A O 1
ATOM 628 N N . ALA A 1 82 ? -6.398 5.680 -7.069 1.00 49.53 82 ALA A N 1
ATOM 629 C CA . ALA A 1 82 ? -7.592 4.916 -7.473 1.00 49.53 82 ALA A CA 1
ATOM 630 C C . ALA A 1 82 ? -7.983 3.773 -6.529 1.00 49.53 82 ALA A C 1
ATOM 632 O O . ALA A 1 82 ? -8.708 2.863 -6.927 1.00 49.53 82 ALA A O 1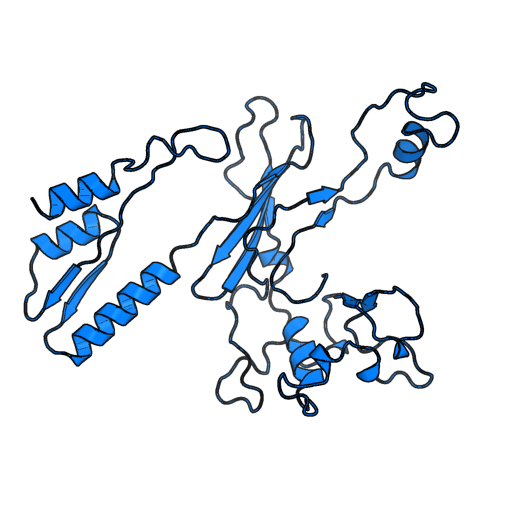
ATOM 633 N N . ALA A 1 83 ? -7.555 3.785 -5.270 1.00 49.69 83 ALA A N 1
ATOM 634 C CA . ALA A 1 83 ? -7.857 2.687 -4.366 1.00 49.69 83 ALA A CA 1
ATOM 635 C C . ALA A 1 83 ? -8.464 3.212 -3.055 1.00 49.69 83 ALA A C 1
ATOM 637 O O . ALA A 1 83 ? -7.783 3.776 -2.215 1.00 49.69 83 ALA A O 1
ATOM 638 N N . GLY A 1 84 ? -9.786 3.079 -2.938 1.00 55.41 84 GLY A N 1
ATOM 639 C CA . GLY A 1 84 ? -10.587 3.058 -1.706 1.00 55.41 84 GLY A CA 1
ATOM 640 C C . GLY A 1 84 ? -10.214 3.973 -0.527 1.00 55.41 84 GLY A C 1
ATOM 641 O O . GLY A 1 84 ? -9.200 3.777 0.137 1.00 55.41 84 GLY A O 1
ATOM 642 N N . ALA A 1 85 ? -11.137 4.859 -0.152 1.00 57.81 85 ALA A N 1
ATOM 643 C CA . ALA A 1 85 ? -11.157 5.470 1.175 1.00 57.81 85 ALA A CA 1
ATOM 644 C C . ALA A 1 85 ? -11.902 4.576 2.186 1.00 57.81 85 ALA A C 1
ATOM 646 O O . ALA A 1 85 ? -12.850 3.877 1.819 1.00 57.81 85 ALA A O 1
ATOM 647 N N . SER A 1 86 ? -11.504 4.614 3.459 1.00 64.12 86 SER A N 1
ATOM 648 C CA . SER A 1 86 ? -12.304 4.087 4.575 1.00 64.12 86 SER A CA 1
ATOM 649 C C . SER A 1 86 ? -12.202 4.983 5.794 1.00 64.12 86 SER A C 1
ATOM 651 O O . SER A 1 86 ? -11.168 5.589 6.047 1.00 64.12 86 SER A O 1
ATOM 653 N N . PHE A 1 87 ? -13.252 4.984 6.603 1.00 67.31 87 PHE A N 1
ATOM 654 C CA . PHE A 1 87 ? -13.310 5.705 7.868 1.00 67.31 87 PHE A CA 1
ATOM 655 C C . PHE A 1 87 ? -12.949 4.788 9.044 1.00 67.31 87 PHE A C 1
ATOM 657 O O . PHE A 1 87 ? -13.169 3.575 8.982 1.00 67.31 87 PHE A O 1
ATOM 664 N N . SER A 1 88 ? -12.408 5.360 10.125 1.00 65.31 88 SER A N 1
ATOM 665 C CA . SER A 1 88 ? -12.171 4.646 11.391 1.00 65.31 88 SER A CA 1
ATOM 666 C C . SER A 1 88 ? -13.449 4.383 12.194 1.00 65.31 88 SER A C 1
ATOM 668 O O . SER A 1 88 ? -13.453 3.560 13.107 1.00 65.31 88 SER A O 1
ATOM 670 N N . SER A 1 89 ? -14.539 5.077 11.869 1.00 58.44 89 SER A N 1
ATOM 671 C CA . SER A 1 89 ? -15.798 5.037 12.608 1.00 58.44 89 SER A CA 1
ATOM 672 C C . SER A 1 89 ? -16.986 5.211 11.665 1.00 58.44 89 SER A C 1
ATOM 674 O O . SER A 1 89 ? -16.883 5.845 10.619 1.00 58.44 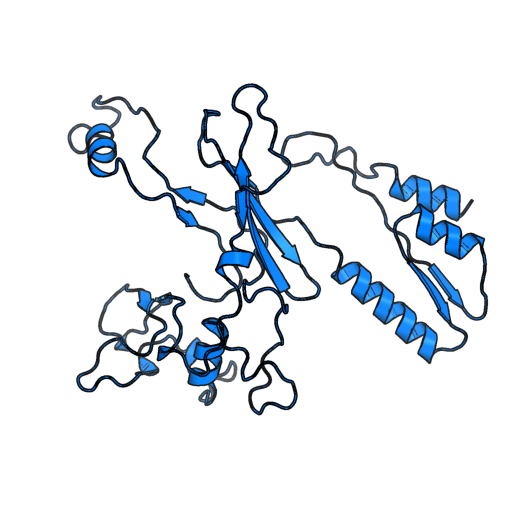89 SER A O 1
ATOM 676 N N . SER A 1 90 ? -18.138 4.668 12.060 1.00 56.34 90 SER A N 1
ATOM 677 C CA . SER A 1 90 ? -19.425 4.893 11.391 1.00 56.34 90 SER A CA 1
ATOM 678 C C . SER A 1 90 ? -20.074 6.237 11.751 1.00 56.34 90 SER A C 1
ATOM 680 O O . SER A 1 90 ? -21.116 6.575 11.195 1.00 56.34 90 SER A O 1
ATOM 682 N N . ALA A 1 91 ? -19.506 6.973 12.709 1.00 48.91 91 ALA A N 1
ATOM 683 C CA . ALA A 1 91 ? -19.954 8.297 13.130 1.00 48.91 91 ALA A CA 1
ATOM 684 C C . ALA A 1 91 ? -18.756 9.245 13.266 1.00 48.91 91 ALA A C 1
ATOM 686 O O . ALA A 1 91 ? -17.724 8.848 13.814 1.00 48.91 91 ALA A O 1
ATOM 687 N N . LEU A 1 92 ? -18.920 10.486 12.797 1.00 56.03 92 LEU A N 1
ATOM 688 C CA . LEU A 1 92 ? -17.930 11.545 12.972 1.00 56.03 92 LEU A CA 1
ATOM 689 C C . LEU A 1 92 ? -17.891 11.966 14.446 1.00 56.03 92 LEU A C 1
ATOM 691 O O . LEU A 1 92 ? -18.899 12.369 15.024 1.00 56.03 92 LEU A O 1
ATOM 695 N N . GLN A 1 93 ? -16.717 11.830 15.042 1.00 61.53 93 GLN A N 1
ATOM 696 C CA . GLN A 1 93 ? -16.397 12.185 16.421 1.00 61.53 93 GLN A CA 1
ATOM 697 C C . GLN A 1 93 ? -14.940 12.650 16.506 1.00 61.53 93 GLN A C 1
ATOM 699 O O . GLN A 1 93 ? -14.155 12.393 15.591 1.00 61.53 93 GLN A O 1
ATOM 704 N N . GLU A 1 94 ? -14.565 13.294 17.607 1.00 61.94 94 GLU A N 1
ATOM 705 C CA . GLU A 1 94 ? -13.171 13.662 17.874 1.00 61.94 94 GLU A CA 1
ATOM 706 C C . GLU A 1 94 ? -12.253 12.429 17.757 1.00 61.94 94 GLU A C 1
ATOM 708 O O . GLU A 1 94 ? -12.552 11.367 18.307 1.00 61.94 94 GLU A O 1
ATOM 713 N N . GLY A 1 95 ? -11.171 12.548 16.979 1.00 68.31 95 GLY A N 1
ATOM 714 C CA . GLY A 1 95 ? -10.263 11.435 16.668 1.00 68.31 95 GLY A CA 1
ATOM 715 C C . GLY A 1 95 ? -10.733 10.498 15.545 1.00 68.31 95 GLY A C 1
ATOM 716 O O . GLY A 1 95 ? -10.184 9.405 15.384 1.00 68.31 95 GLY A O 1
ATOM 717 N N . SER A 1 96 ? -11.751 10.883 14.766 1.00 75.06 96 SER A N 1
ATOM 718 C CA . SER A 1 96 ? -12.105 10.161 13.538 1.00 75.06 96 SER A CA 1
ATOM 719 C C . SER A 1 96 ? -11.011 10.322 12.490 1.00 75.06 96 SER A C 1
ATOM 721 O O . SER A 1 96 ? -10.484 11.411 12.287 1.00 75.06 96 SER A O 1
ATOM 723 N N . MET A 1 97 ? -10.697 9.225 11.809 1.00 83.31 97 MET A N 1
ATOM 724 C CA . MET A 1 97 ? -9.636 9.163 10.815 1.00 83.31 97 MET A CA 1
ATOM 725 C C . MET A 1 97 ? -10.220 8.709 9.487 1.00 83.31 97 MET A C 1
ATOM 727 O O . MET A 1 97 ? -11.086 7.826 9.452 1.00 83.31 97 MET A O 1
ATOM 731 N N . ILE A 1 98 ? -9.690 9.257 8.402 1.00 82.38 98 ILE A N 1
ATOM 732 C CA . ILE A 1 98 ? -9.857 8.711 7.061 1.00 82.38 98 ILE A CA 1
ATOM 733 C C . ILE A 1 98 ? -8.555 8.040 6.630 1.00 82.38 98 ILE A C 1
ATOM 735 O O . ILE A 1 98 ? -7.458 8.571 6.807 1.00 82.38 98 ILE A O 1
ATOM 739 N N . PHE A 1 99 ? -8.687 6.843 6.076 1.00 85.50 99 PHE A N 1
ATOM 740 C CA . PHE A 1 99 ? -7.596 6.065 5.522 1.00 85.50 99 PHE A CA 1
ATOM 741 C C . PHE A 1 99 ? -7.691 6.084 4.005 1.00 85.50 99 PHE A C 1
ATOM 743 O O . PHE A 1 99 ? -8.720 5.699 3.446 1.00 85.50 99 PHE A O 1
ATOM 750 N N . LEU A 1 100 ? -6.615 6.510 3.353 1.00 81.12 100 LEU A N 1
ATOM 751 C CA . LEU A 1 100 ? -6.512 6.605 1.901 1.00 81.12 100 LEU A CA 1
ATOM 752 C C . LEU A 1 100 ? -5.375 5.722 1.417 1.00 81.12 100 LEU A C 1
ATOM 754 O O . LEU A 1 100 ? -4.293 5.721 2.004 1.00 81.12 100 LEU A O 1
ATOM 758 N N . THR A 1 101 ? -5.603 4.986 0.334 1.00 83.12 101 THR A N 1
ATOM 759 C CA . THR A 1 101 ? -4.551 4.174 -0.277 1.00 83.12 101 THR A CA 1
ATOM 760 C C . THR A 1 101 ? -4.086 4.803 -1.582 1.00 83.12 101 THR A C 1
ATOM 762 O O . THR A 1 101 ? -4.867 5.399 -2.325 1.00 83.12 101 THR A O 1
ATOM 765 N N . GLN A 1 102 ? -2.789 4.705 -1.841 1.00 77.00 102 GLN A N 1
ATOM 766 C CA . GLN A 1 102 ? -2.146 5.245 -3.031 1.00 77.00 102 GLN A CA 1
ATOM 767 C C . GLN A 1 102 ? -1.365 4.144 -3.740 1.00 77.00 102 GLN A C 1
ATOM 769 O O . GLN A 1 102 ? -0.816 3.247 -3.093 1.00 77.00 102 GLN A O 1
ATOM 774 N N . PHE A 1 103 ? -1.269 4.244 -5.065 1.00 81.12 103 PHE A N 1
ATOM 775 C CA . PHE A 1 103 ? -0.304 3.482 -5.843 1.00 81.12 103 PHE A CA 1
ATOM 776 C C . PHE A 1 103 ? 0.335 4.352 -6.925 1.00 81.12 103 PHE A C 1
ATOM 778 O O . PHE A 1 103 ? -0.251 5.314 -7.420 1.00 81.12 103 PHE A O 1
ATOM 785 N N . ASN A 1 104 ? 1.548 3.979 -7.308 1.00 78.31 104 ASN A N 1
ATOM 786 C CA . ASN A 1 104 ? 2.259 4.542 -8.439 1.00 78.31 104 ASN A CA 1
ATOM 787 C C . ASN A 1 104 ? 2.471 3.434 -9.476 1.00 78.31 104 ASN A C 1
ATOM 789 O O . ASN A 1 104 ? 3.126 2.430 -9.199 1.00 78.31 104 ASN A O 1
ATOM 793 N N . SER A 1 105 ? 1.901 3.590 -10.670 1.00 76.75 105 SER A N 1
ATOM 794 C CA . SER A 1 105 ? 1.992 2.584 -11.735 1.00 76.75 105 SER A CA 1
ATOM 795 C C . SER A 1 105 ? 3.360 2.500 -12.415 1.00 76.75 105 SER A C 1
ATOM 797 O O . SER A 1 105 ? 3.640 1.487 -13.057 1.00 76.75 105 SER A O 1
ATOM 799 N N . ALA A 1 106 ? 4.223 3.510 -12.275 1.00 75.88 106 ALA A N 1
ATOM 800 C CA . ALA A 1 106 ? 5.558 3.488 -12.866 1.00 75.88 106 ALA A CA 1
ATOM 801 C C . ALA A 1 106 ? 6.494 2.531 -12.124 1.00 75.88 106 ALA A C 1
ATOM 803 O O . ALA A 1 106 ? 7.266 1.799 -12.743 1.00 75.88 106 ALA A O 1
ATOM 804 N N . ASP A 1 107 ? 6.408 2.507 -10.794 1.00 80.12 107 ASP A N 1
ATOM 805 C CA . ASP A 1 107 ? 7.303 1.722 -9.944 1.00 80.12 107 ASP A CA 1
ATOM 806 C C . ASP A 1 107 ? 6.583 0.738 -9.017 1.00 80.12 107 ASP A C 1
ATOM 808 O O . ASP A 1 107 ? 7.235 0.077 -8.202 1.00 80.12 107 ASP A O 1
ATOM 812 N N . TRP A 1 108 ? 5.263 0.592 -9.153 1.00 81.38 108 TRP A N 1
ATOM 813 C CA . TRP A 1 108 ? 4.409 -0.276 -8.334 1.00 81.38 108 TRP A CA 1
ATOM 814 C C . TRP A 1 108 ? 4.652 -0.104 -6.831 1.00 81.38 108 TRP A C 1
ATOM 816 O O . TRP A 1 108 ? 4.676 -1.084 -6.079 1.00 81.38 108 TRP A O 1
ATOM 826 N N . SER A 1 109 ? 4.935 1.127 -6.404 1.00 85.25 109 SER A N 1
ATOM 827 C CA . SER A 1 109 ? 4.945 1.494 -4.994 1.00 85.25 109 SER A CA 1
ATOM 828 C C . SER A 1 109 ? 3.549 1.898 -4.546 1.00 85.25 109 SER A C 1
ATOM 830 O O . SER A 1 109 ? 2.711 2.301 -5.354 1.00 85.25 109 SER A O 1
ATOM 832 N N . GLY A 1 110 ? 3.286 1.763 -3.251 1.00 85.50 110 GLY A N 1
ATOM 833 C CA . GLY A 1 110 ? 2.038 2.206 -2.650 1.00 85.50 110 GLY A CA 1
ATOM 834 C C . GLY A 1 110 ? 2.241 2.886 -1.311 1.00 85.50 110 GLY A C 1
ATOM 835 O O . GLY A 1 110 ? 3.339 2.882 -0.749 1.00 85.50 110 GLY A O 1
ATOM 836 N N . ASP A 1 111 ? 1.154 3.460 -0.813 1.00 86.88 111 ASP A N 1
ATOM 837 C CA . ASP A 1 111 ? 1.060 3.990 0.541 1.00 86.88 111 ASP A CA 1
ATOM 838 C C . ASP A 1 111 ? -0.348 3.769 1.106 1.00 86.88 111 ASP A C 1
ATOM 840 O O . ASP A 1 111 ? -1.326 3.660 0.365 1.00 86.88 111 ASP A O 1
ATOM 844 N N . LEU A 1 112 ? -0.438 3.705 2.428 1.00 88.19 112 LEU A N 1
ATOM 845 C CA . LEU A 1 112 ? -1.671 3.804 3.192 1.00 88.19 112 LEU A CA 1
ATOM 846 C C . LEU A 1 112 ? -1.479 4.972 4.153 1.00 88.19 112 LEU A C 1
ATOM 848 O O . LEU A 1 112 ? -0.685 4.897 5.091 1.00 88.19 112 LEU A O 1
ATOM 852 N N . LEU A 1 113 ? -2.213 6.042 3.895 1.00 86.88 113 LEU A N 1
ATOM 853 C CA . LEU A 1 113 ? -2.170 7.271 4.663 1.00 86.88 113 LEU A CA 1
ATOM 854 C C . LEU A 1 113 ? -3.350 7.320 5.619 1.00 86.88 113 LEU A C 1
ATOM 856 O O . LEU A 1 113 ? -4.450 6.886 5.271 1.00 86.88 113 LEU A O 1
ATOM 860 N N . ALA A 1 114 ? -3.126 7.879 6.801 1.00 89.00 114 ALA A N 1
ATOM 861 C CA . ALA A 1 114 ? -4.185 8.263 7.717 1.00 89.00 114 ALA A CA 1
ATOM 862 C C . ALA A 1 114 ? -4.218 9.785 7.843 1.00 89.00 114 ALA A C 1
ATOM 864 O O . ALA A 1 114 ? -3.177 10.415 8.035 1.00 89.00 114 ALA A O 1
ATOM 865 N N . TYR A 1 115 ? -5.412 10.354 7.758 1.00 82.94 115 TYR A N 1
ATOM 866 C CA . TYR A 1 115 ? -5.669 11.769 7.987 1.00 82.94 115 TYR A CA 1
ATOM 867 C C . TYR A 1 115 ? -6.708 11.911 9.089 1.00 82.94 115 TYR A C 1
ATOM 869 O O . TYR A 1 115 ? -7.636 11.104 9.176 1.00 82.94 115 TYR A O 1
ATOM 877 N N . GLU A 1 116 ? -6.547 12.932 9.920 1.00 83.50 116 GLU A N 1
ATOM 878 C CA . GLU A 1 116 ? -7.581 13.320 10.873 1.00 83.50 116 GLU A CA 1
ATOM 879 C C . GLU A 1 116 ? -8.734 14.019 10.149 1.00 83.50 116 GLU A C 1
ATOM 881 O O . GLU A 1 116 ? -8.546 14.676 9.121 1.00 83.50 116 GLU A O 1
ATOM 886 N N . LEU A 1 117 ? -9.937 13.831 10.687 1.00 76.88 117 LEU A N 1
ATOM 887 C CA . LEU A 1 117 ? -11.127 14.575 10.302 1.00 76.88 117 LEU A CA 1
ATOM 888 C C . LEU A 1 117 ? -11.443 15.598 11.385 1.00 76.88 117 LEU A C 1
ATOM 890 O O . LEU A 1 117 ? -11.504 15.255 12.571 1.00 76.88 117 LEU A O 1
ATOM 894 N N . ASP A 1 118 ? -11.717 16.826 10.968 1.00 74.81 118 ASP A N 1
ATOM 895 C CA . ASP A 1 118 ? -12.219 17.854 11.864 1.00 74.81 118 ASP A CA 1
ATOM 896 C C . ASP A 1 118 ? -13.623 17.460 12.358 1.00 74.81 118 ASP A C 1
ATOM 898 O O . ASP A 1 118 ? -14.542 17.192 11.580 1.00 74.81 118 ASP A O 1
ATOM 902 N N . ALA A 1 119 ? -13.797 17.385 13.678 1.00 72.56 119 ALA A N 1
ATOM 903 C CA . ALA A 1 119 ? -15.025 16.870 14.283 1.00 72.56 119 ALA A CA 1
ATOM 904 C C . ALA A 1 119 ? -16.216 17.845 14.199 1.00 72.56 119 ALA A C 1
ATOM 906 O O . ALA A 1 119 ? -17.353 17.431 14.433 1.00 72.56 119 ALA A O 1
ATOM 907 N N . GLU A 1 120 ? -15.976 19.124 13.891 1.00 75.00 120 GLU A N 1
ATOM 908 C CA . GLU A 1 120 ? -17.007 20.166 13.807 1.00 75.00 120 GLU A CA 1
ATOM 909 C C . GLU A 1 120 ? -17.467 20.404 12.362 1.00 75.00 120 GLU A C 1
ATOM 911 O O . GLU A 1 120 ? -18.655 20.622 12.111 1.00 75.00 120 GLU A O 1
ATOM 916 N N . THR A 1 121 ? -16.535 20.345 11.416 1.00 74.69 121 THR A N 1
ATOM 917 C CA . THR A 1 121 ? -16.722 20.665 9.996 1.00 74.69 121 THR A CA 1
ATOM 918 C C . THR A 1 121 ? -16.756 19.423 9.105 1.00 74.69 121 THR A C 1
ATOM 920 O O . THR A 1 121 ? -17.391 19.458 8.052 1.00 74.69 121 THR A O 1
ATOM 923 N N . GLY A 1 122 ? -16.139 18.313 9.528 1.00 65.31 122 GLY A N 1
ATOM 924 C CA . GLY A 1 122 ? -15.989 17.093 8.730 1.00 65.31 122 GLY A CA 1
ATOM 925 C C . GLY A 1 122 ? -14.919 17.184 7.639 1.00 65.31 122 GLY A C 1
ATOM 926 O O . GLY A 1 122 ? -14.811 16.261 6.833 1.00 65.31 122 GLY A O 1
ATOM 927 N N . GLU A 1 123 ? -14.148 18.273 7.593 1.00 70.12 123 GLU A N 1
ATOM 928 C CA . GLU A 1 123 ? -13.063 18.452 6.629 1.00 70.12 123 GLU A CA 1
ATOM 929 C C . GLU A 1 123 ? -11.865 17.543 6.953 1.00 70.12 123 GLU A C 1
ATOM 931 O O . GLU A 1 123 ? -11.607 17.203 8.109 1.00 70.12 123 GLU A O 1
ATOM 936 N N . ILE A 1 124 ? -11.133 17.129 5.913 1.00 69.81 124 ILE A N 1
ATOM 937 C CA . ILE A 1 124 ? -9.909 16.331 6.049 1.00 69.81 124 ILE A CA 1
ATOM 938 C C . ILE A 1 124 ? -8.741 17.274 6.329 1.00 69.81 124 ILE A C 1
ATOM 940 O O . ILE A 1 124 ? -8.502 18.213 5.566 1.00 69.81 124 ILE A O 1
ATOM 944 N N . GLU A 1 125 ? -7.971 16.987 7.375 1.00 73.81 125 GLU A N 1
ATOM 945 C CA . GLU A 1 125 ? -6.745 17.726 7.663 1.00 73.81 125 GLU A CA 1
ATOM 946 C C . GLU A 1 125 ? -5.746 17.606 6.494 1.00 73.81 125 GLU A C 1
ATOM 948 O O . GLU A 1 125 ? -5.544 16.520 5.949 1.00 73.81 125 GLU A O 1
ATOM 953 N N . PRO A 1 126 ? -5.063 18.690 6.083 1.00 64.31 126 PRO A N 1
ATOM 954 C CA . PRO A 1 126 ? -4.229 18.683 4.880 1.00 64.31 126 PRO A CA 1
ATOM 955 C C . PRO A 1 126 ? -2.945 17.850 5.024 1.00 64.31 126 PRO A C 1
ATOM 957 O O . PRO A 1 126 ? -2.282 17.555 4.028 1.00 64.31 126 PRO A O 1
ATOM 960 N N . ALA A 1 127 ? -2.565 17.492 6.251 1.00 74.50 127 ALA A N 1
ATOM 961 C CA . ALA A 1 127 ? -1.379 16.701 6.545 1.00 74.50 127 ALA A CA 1
ATOM 962 C C . ALA A 1 127 ? -1.770 15.300 7.024 1.00 74.50 127 ALA A C 1
ATOM 964 O O . ALA A 1 127 ? -2.560 15.151 7.954 1.00 74.50 127 ALA A O 1
ATOM 965 N N . ALA A 1 128 ? -1.169 14.273 6.419 1.00 80.81 128 ALA A N 1
ATOM 966 C CA . ALA A 1 128 ? -1.312 12.910 6.909 1.00 80.81 128 ALA A CA 1
ATOM 967 C C . ALA A 1 128 ? -0.660 12.800 8.293 1.00 80.81 128 ALA A C 1
ATOM 969 O O . ALA A 1 128 ? 0.486 13.212 8.486 1.00 80.81 128 ALA A O 1
ATOM 970 N N . THR A 1 129 ? -1.378 12.225 9.250 1.00 88.44 129 THR A N 1
ATOM 971 C CA . THR A 1 129 ? -0.866 11.953 10.597 1.00 88.44 129 THR A CA 1
ATOM 972 C C . THR A 1 129 ? -0.058 10.660 10.648 1.00 88.44 129 THR A C 1
ATOM 974 O O . THR A 1 129 ? 0.760 10.479 11.552 1.00 88.44 129 THR A O 1
ATOM 977 N N . TRP A 1 130 ? -0.248 9.767 9.671 1.00 89.94 130 TRP A N 1
ATOM 978 C CA . TRP A 1 130 ? 0.521 8.534 9.537 1.00 89.94 130 TRP A CA 1
ATOM 979 C C . TRP A 1 130 ? 0.640 8.067 8.081 1.00 89.94 130 TRP A C 1
ATOM 981 O O . TRP A 1 130 ? -0.292 8.222 7.292 1.00 89.94 130 TRP A O 1
ATOM 991 N N . SER A 1 131 ? 1.778 7.443 7.762 1.00 88.69 131 SER A N 1
ATOM 992 C CA . SER A 1 131 ? 2.060 6.774 6.491 1.00 88.69 131 SER A CA 1
ATOM 993 C C . SER A 1 131 ? 2.607 5.363 6.733 1.00 88.69 131 SER A C 1
ATOM 995 O O . SER A 1 131 ? 3.604 5.148 7.440 1.00 88.69 131 SER A O 1
ATOM 997 N N . ALA A 1 132 ? 1.974 4.372 6.107 1.00 88.62 132 ALA A N 1
ATOM 998 C CA . ALA A 1 132 ? 2.483 3.008 6.088 1.00 88.62 132 ALA A CA 1
ATOM 999 C C . ALA A 1 132 ? 3.806 2.920 5.321 1.00 88.62 132 ALA A C 1
ATOM 1001 O O . ALA A 1 132 ? 4.712 2.208 5.764 1.00 88.62 132 ALA A O 1
ATOM 1002 N N . LYS A 1 133 ? 3.955 3.668 4.219 1.00 87.31 133 LYS A N 1
ATOM 1003 C CA . LYS A 1 133 ? 5.174 3.715 3.399 1.00 87.31 133 LYS A CA 1
ATOM 1004 C C . LYS A 1 133 ? 6.405 4.033 4.245 1.00 87.31 133 LYS A C 1
ATOM 1006 O O . LYS A 1 133 ? 7.431 3.370 4.069 1.00 87.31 133 LYS A O 1
ATOM 1011 N N . GLU A 1 134 ? 6.288 4.976 5.181 1.00 87.06 134 GLU A N 1
ATOM 1012 C CA . GLU A 1 134 ? 7.355 5.365 6.115 1.00 87.06 134 GLU A CA 1
ATOM 1013 C C . GLU A 1 134 ? 7.707 4.250 7.109 1.00 87.06 134 GLU A C 1
ATOM 1015 O O . GLU A 1 134 ? 8.877 4.016 7.412 1.00 87.06 134 GLU A O 1
ATOM 1020 N N . THR A 1 135 ? 6.708 3.494 7.570 1.00 82.62 135 THR A N 1
ATOM 1021 C CA . THR A 1 135 ? 6.925 2.318 8.435 1.00 82.62 135 THR A CA 1
ATOM 1022 C C . THR A 1 135 ? 7.556 1.159 7.652 1.00 82.62 135 THR A C 1
ATOM 1024 O O . THR A 1 135 ? 8.294 0.333 8.194 1.00 82.62 135 THR A O 1
ATOM 1027 N N . PHE A 1 136 ? 7.293 1.113 6.347 1.00 79.94 136 PHE A N 1
ATOM 1028 C CA . PHE A 1 136 ? 7.845 0.156 5.400 1.00 79.94 136 PHE A CA 1
ATOM 1029 C C . PHE A 1 136 ? 9.196 0.597 4.813 1.00 79.94 136 PHE A C 1
ATOM 1031 O O . PHE A 1 136 ? 9.621 0.010 3.817 1.00 79.94 136 PHE A O 1
ATOM 1038 N N . ALA A 1 137 ? 9.886 1.567 5.422 1.00 69.00 137 ALA A N 1
ATOM 1039 C CA . ALA A 1 137 ? 11.215 2.001 5.001 1.00 69.00 137 ALA A CA 1
ATOM 1040 C C . ALA A 1 137 ? 12.224 0.839 4.922 1.00 69.00 137 ALA A C 1
ATOM 1042 O O . ALA A 1 137 ? 12.128 -0.169 5.633 1.00 69.00 137 ALA A O 1
ATOM 1043 N N . ASP A 1 138 ? 13.197 0.986 4.022 1.00 64.06 138 ASP A N 1
ATOM 1044 C CA . ASP A 1 138 ? 14.203 -0.034 3.739 1.00 64.06 138 ASP A CA 1
ATOM 1045 C C . ASP A 1 138 ? 15.104 -0.284 4.955 1.00 64.06 138 ASP A C 1
ATOM 1047 O O . ASP A 1 138 ? 15.940 0.538 5.336 1.00 64.06 138 ASP A O 1
ATOM 1051 N N . LEU A 1 139 ? 14.944 -1.456 5.562 1.00 64.38 139 LEU A N 1
ATOM 1052 C CA . LEU A 1 139 ? 15.910 -1.988 6.506 1.00 64.38 139 LEU A CA 1
ATOM 1053 C C . LEU A 1 139 ? 16.775 -2.981 5.737 1.00 64.38 139 LEU A C 1
ATOM 1055 O O . LEU A 1 139 ? 16.318 -4.064 5.381 1.00 64.38 139 LEU A O 1
ATOM 1059 N N . SER A 1 140 ? 18.036 -2.623 5.497 1.00 63.12 140 SER A N 1
ATOM 1060 C CA . SER A 1 140 ? 18.974 -3.507 4.806 1.00 63.12 140 SER A CA 1
ATOM 1061 C C . SER A 1 140 ? 19.209 -4.785 5.615 1.00 63.12 140 SER A C 1
ATOM 1063 O O . SER A 1 140 ? 19.799 -4.764 6.698 1.00 63.12 140 SER A O 1
ATOM 1065 N N . PHE A 1 141 ? 18.773 -5.922 5.076 1.00 73.12 141 PHE A N 1
ATOM 1066 C CA . PHE A 1 141 ? 19.176 -7.243 5.548 1.00 73.12 141 PHE A CA 1
ATOM 1067 C C . PHE A 1 141 ? 19.333 -8.207 4.373 1.00 73.12 141 PHE A C 1
ATOM 1069 O O . PHE A 1 141 ? 18.592 -8.162 3.393 1.00 73.12 141 PHE A O 1
ATOM 1076 N N . ALA A 1 142 ? 20.308 -9.110 4.470 1.00 66.69 142 ALA A N 1
ATOM 1077 C CA . ALA A 1 142 ? 20.610 -10.069 3.404 1.00 66.69 142 ALA A CA 1
ATOM 1078 C C . ALA A 1 142 ? 19.726 -11.326 3.472 1.00 66.69 142 ALA A C 1
ATOM 1080 O O . ALA A 1 142 ? 19.671 -12.114 2.526 1.00 66.69 142 ALA A O 1
ATOM 1081 N N . HIS A 1 143 ? 19.062 -11.550 4.612 1.00 74.31 143 HIS A N 1
ATOM 1082 C CA . HIS A 1 143 ? 18.456 -12.836 4.919 1.00 74.31 143 HIS A CA 1
ATOM 1083 C C . HIS A 1 143 ? 17.141 -12.744 5.707 1.00 74.31 143 HIS A C 1
ATOM 1085 O O . HIS A 1 143 ? 17.024 -11.900 6.597 1.00 74.31 143 HIS A O 1
ATOM 1091 N N . PRO A 1 144 ? 16.183 -13.672 5.492 1.00 75.12 144 PRO A N 1
ATOM 1092 C CA . PRO A 1 144 ? 14.873 -13.644 6.153 1.00 75.12 144 PRO A CA 1
ATOM 1093 C C . PRO A 1 144 ? 14.912 -13.625 7.686 1.00 75.12 144 PRO A C 1
ATOM 1095 O O . PRO A 1 144 ? 14.054 -13.025 8.324 1.00 75.12 144 PRO A O 1
ATOM 1098 N N . TRP A 1 145 ? 15.907 -14.271 8.304 1.00 74.50 145 TRP A N 1
ATOM 1099 C CA . TRP A 1 145 ? 16.045 -14.329 9.767 1.00 74.50 145 TRP A CA 1
ATOM 1100 C C . TRP A 1 145 ? 16.544 -13.027 10.402 1.00 74.50 145 TRP A C 1
ATOM 1102 O O . TRP A 1 145 ? 16.455 -12.878 11.616 1.00 74.50 145 TRP A O 1
ATOM 1112 N N . GLN A 1 146 ? 17.082 -12.105 9.603 1.00 75.69 146 GLN A N 1
ATOM 1113 C CA . GLN A 1 146 ? 17.516 -10.781 10.054 1.00 75.69 146 GLN A CA 1
ATOM 1114 C C . GLN A 1 146 ? 16.414 -9.728 9.900 1.00 75.69 146 GLN A C 1
ATOM 1116 O O . GLN A 1 146 ? 16.562 -8.621 10.407 1.00 75.69 146 GLN A O 1
ATOM 1121 N N . SER A 1 147 ? 15.311 -10.063 9.223 1.00 76.44 147 SER A N 1
ATOM 1122 C CA . SER A 1 147 ? 14.216 -9.126 9.015 1.00 76.44 147 SER A CA 1
ATOM 1123 C C . SER A 1 147 ? 13.477 -8.840 10.324 1.00 76.44 147 SER A C 1
ATOM 1125 O O . SER A 1 147 ? 12.970 -9.751 10.994 1.00 76.44 147 SER A O 1
ATOM 1127 N N . SER A 1 148 ? 13.365 -7.559 10.675 1.00 76.19 148 SER A N 1
ATOM 1128 C CA . SER A 1 148 ? 12.437 -7.096 11.710 1.00 76.19 148 SER A CA 1
ATOM 1129 C C . SER A 1 148 ? 10.987 -7.266 11.254 1.00 76.19 148 SER A C 1
ATOM 1131 O O . SER A 1 148 ? 10.147 -7.657 12.064 1.00 76.19 148 SER A O 1
ATOM 1133 N N . ARG A 1 149 ? 10.716 -7.105 9.950 1.00 79.88 149 ARG A N 1
ATOM 1134 C CA . ARG A 1 149 ? 9.389 -7.265 9.353 1.00 79.88 149 ARG A CA 1
ATOM 1135 C C . ARG A 1 149 ? 8.847 -8.655 9.632 1.00 79.88 149 ARG A C 1
ATOM 1137 O O . ARG A 1 149 ? 9.476 -9.666 9.319 1.00 79.88 149 ARG A O 1
ATOM 1144 N N . VAL A 1 150 ? 7.693 -8.708 10.280 1.00 79.88 150 VAL A N 1
ATOM 1145 C CA . VAL A 1 150 ? 6.929 -9.942 10.419 1.00 79.88 150 VAL A CA 1
ATOM 1146 C C . VAL A 1 150 ? 6.059 -10.057 9.180 1.00 79.88 150 VAL A C 1
ATOM 1148 O O . VAL A 1 150 ? 5.581 -9.063 8.651 1.00 79.88 150 VAL A O 1
ATOM 1151 N N . ALA A 1 151 ? 5.969 -11.261 8.639 1.00 83.06 151 ALA A N 1
ATOM 1152 C CA . ALA A 1 151 ? 5.059 -11.536 7.553 1.00 83.06 151 ALA A CA 1
ATOM 1153 C C . ALA A 1 151 ? 4.550 -12.963 7.702 1.00 83.06 151 ALA A C 1
ATOM 1155 O O . ALA A 1 151 ? 5.276 -13.833 8.195 1.00 83.06 151 ALA A O 1
ATOM 1156 N N . TYR A 1 152 ? 3.321 -13.203 7.280 1.00 83.38 152 TYR A N 1
ATOM 1157 C CA . TYR A 1 152 ? 2.669 -14.496 7.313 1.00 83.38 152 TYR A CA 1
ATOM 1158 C C . TYR A 1 152 ? 2.220 -14.878 5.909 1.00 83.38 152 TYR A C 1
ATOM 1160 O O . TYR A 1 152 ? 1.785 -14.047 5.112 1.00 83.38 152 TYR A O 1
ATOM 1168 N N . SER A 1 153 ? 2.308 -16.169 5.625 1.00 81.50 153 SER A N 1
ATOM 1169 C CA . SER A 1 153 ? 1.742 -16.775 4.427 1.00 81.50 153 SER A CA 1
ATOM 1170 C C . SER A 1 153 ? 1.049 -18.071 4.809 1.00 81.50 153 SER A C 1
ATOM 1172 O O . SER A 1 153 ? 1.202 -18.574 5.919 1.00 81.50 153 SER A O 1
ATOM 1174 N N . TRP A 1 154 ? 0.270 -18.636 3.902 1.00 82.31 154 TRP A N 1
ATOM 1175 C CA . TRP A 1 154 ? -0.435 -19.870 4.188 1.00 82.31 154 TRP A CA 1
ATOM 1176 C C . TRP A 1 154 ? 0.520 -21.079 4.222 1.00 82.31 154 TRP A C 1
ATOM 1178 O O . TRP A 1 154 ? 1.313 -21.292 3.299 1.00 82.31 154 TRP A O 1
ATOM 1188 N N . GLY A 1 155 ? 0.421 -21.912 5.263 1.00 80.88 155 GLY A N 1
ATOM 1189 C CA . GLY A 1 155 ? 1.231 -23.124 5.402 1.00 80.88 155 GLY A CA 1
ATOM 1190 C C . GLY A 1 155 ? 0.823 -24.262 4.455 1.00 80.88 155 GLY A C 1
ATOM 1191 O O . GLY A 1 155 ? -0.352 -24.507 4.180 1.00 80.88 155 GLY A O 1
ATOM 1192 N N . ALA A 1 156 ? 1.795 -25.015 3.949 1.00 80.25 156 ALA A N 1
ATOM 1193 C CA . ALA A 1 156 ? 1.547 -26.318 3.338 1.00 80.25 156 ALA A CA 1
ATOM 1194 C C . ALA A 1 156 ? 1.162 -27.352 4.409 1.00 80.25 156 ALA A C 1
ATOM 1196 O O . ALA A 1 156 ? 1.473 -27.186 5.583 1.00 80.25 156 ALA A O 1
ATOM 1197 N N . SER A 1 157 ? 0.551 -28.471 4.009 1.00 76.50 157 SER A N 1
ATOM 1198 C CA . SER A 1 157 ? 0.145 -29.544 4.936 1.00 76.50 157 SER A CA 1
ATOM 1199 C C . SER A 1 157 ? 1.299 -30.090 5.791 1.00 76.50 157 SER A C 1
ATOM 1201 O O . SER A 1 157 ? 1.087 -30.549 6.907 1.00 76.50 157 SER A O 1
ATOM 1203 N N . SER A 1 158 ? 2.531 -30.011 5.286 1.00 74.31 158 SER A N 1
ATOM 1204 C CA . SER A 1 158 ? 3.774 -30.367 5.983 1.00 74.31 158 SER A CA 1
ATOM 1205 C C . SER A 1 158 ? 4.149 -29.432 7.135 1.00 74.31 158 SER A C 1
ATOM 1207 O O . SER A 1 158 ? 5.030 -29.788 7.911 1.00 74.31 158 SER A O 1
ATOM 1209 N N . ALA A 1 159 ? 3.496 -28.275 7.271 1.00 74.06 159 ALA A N 1
ATOM 1210 C CA . ALA A 1 159 ? 3.731 -27.329 8.359 1.00 74.06 159 ALA A CA 1
ATOM 1211 C C . ALA A 1 159 ? 3.169 -27.798 9.715 1.00 74.06 159 ALA A C 1
ATOM 1213 O O . ALA A 1 159 ? 3.446 -27.168 10.728 1.00 74.06 159 ALA A O 1
ATOM 1214 N N . GLY A 1 160 ? 2.412 -28.902 9.758 1.00 65.44 160 GLY A N 1
ATOM 1215 C CA . GLY A 1 160 ? 1.989 -29.544 11.009 1.00 65.44 160 GLY A CA 1
ATOM 1216 C C . GLY A 1 160 ? 0.744 -28.950 11.672 1.00 65.44 160 GLY A C 1
ATOM 1217 O O . GLY A 1 160 ? 0.249 -29.545 12.625 1.00 65.44 160 GLY A O 1
ATOM 1218 N N . SER A 1 161 ? 0.195 -27.862 11.129 1.00 62.38 161 SER A N 1
ATOM 1219 C CA . SER A 1 161 ? -1.044 -27.246 11.603 1.00 62.38 161 SER A CA 1
ATOM 1220 C C . SER A 1 161 ? -2.104 -27.189 10.495 1.00 62.38 161 SER A C 1
ATOM 1222 O O . SER A 1 161 ? -1.866 -26.566 9.455 1.00 62.38 161 SER A O 1
ATOM 1224 N N . PRO A 1 162 ? -3.280 -27.817 10.660 1.00 5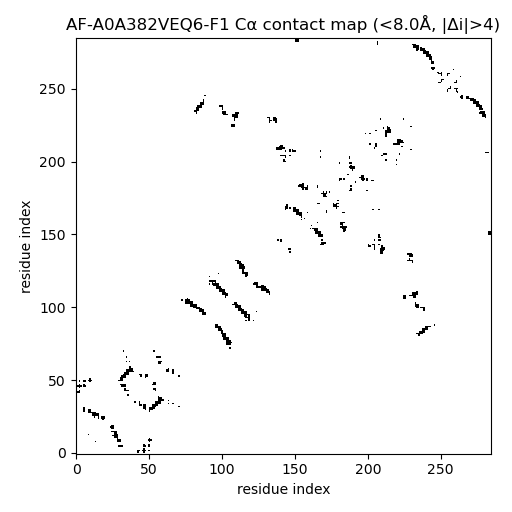4.31 162 PRO A N 1
ATOM 1225 C CA . PRO A 1 162 ? -4.405 -27.584 9.763 1.00 54.31 162 PRO A CA 1
ATOM 1226 C C . PRO A 1 162 ? -4.922 -26.147 9.943 1.00 54.31 162 PRO A C 1
ATOM 1228 O O . PRO A 1 162 ? -5.245 -25.749 11.053 1.00 54.31 162 PRO A O 1
ATOM 1231 N N . ASN A 1 163 ? -5.038 -25.402 8.840 1.00 60.72 163 ASN A N 1
ATOM 1232 C CA . ASN A 1 163 ? -5.561 -24.028 8.761 1.00 60.72 163 ASN A CA 1
ATOM 1233 C C . ASN A 1 163 ? -4.712 -22.879 9.345 1.00 60.72 163 ASN A C 1
ATOM 1235 O O . ASN A 1 163 ? -5.249 -21.787 9.511 1.00 60.72 163 ASN A O 1
ATOM 1239 N N . ASP A 1 164 ? -3.410 -23.062 9.583 1.00 72.94 164 ASP A N 1
ATOM 1240 C CA . ASP A 1 164 ? -2.578 -21.975 10.123 1.00 72.94 164 ASP A CA 1
ATOM 1241 C C . ASP A 1 164 ? -1.808 -21.193 9.046 1.00 72.94 164 ASP A C 1
ATOM 1243 O O . ASP A 1 164 ? -1.164 -21.750 8.143 1.00 72.94 164 ASP A O 1
ATOM 1247 N N . GLY A 1 165 ? -1.821 -19.866 9.199 1.00 79.69 165 GLY A N 1
ATOM 1248 C CA . GLY A 1 165 ? -0.802 -18.992 8.633 1.00 79.69 165 GLY A CA 1
ATOM 1249 C C . GLY A 1 165 ? 0.542 -19.268 9.307 1.00 79.69 165 GLY A C 1
ATOM 1250 O O . GLY A 1 165 ? 0.634 -19.361 10.529 1.00 79.69 165 GLY A O 1
ATOM 1251 N N . ILE A 1 166 ? 1.597 -19.409 8.514 1.00 79.00 166 ILE A N 1
ATOM 1252 C CA . ILE A 1 166 ? 2.957 -19.615 8.998 1.00 79.00 166 ILE A CA 1
ATOM 1253 C C . ILE A 1 166 ? 3.759 -18.331 8.855 1.00 79.00 166 ILE A C 1
ATOM 1255 O O . ILE A 1 166 ? 3.661 -17.623 7.850 1.00 79.00 166 ILE A O 1
ATOM 1259 N N . ALA A 1 167 ? 4.588 -18.047 9.856 1.00 80.69 167 ALA A N 1
ATOM 1260 C CA . ALA A 1 167 ? 5.526 -16.944 9.775 1.00 80.69 167 ALA A CA 1
ATOM 1261 C C . ALA A 1 167 ? 6.506 -17.180 8.617 1.00 80.69 167 ALA A C 1
ATOM 1263 O O . ALA A 1 167 ? 7.112 -18.244 8.485 1.00 80.69 167 ALA A O 1
ATOM 1264 N N . MET A 1 168 ? 6.718 -16.151 7.809 1.00 78.88 168 MET A N 1
ATOM 1265 C CA . MET A 1 16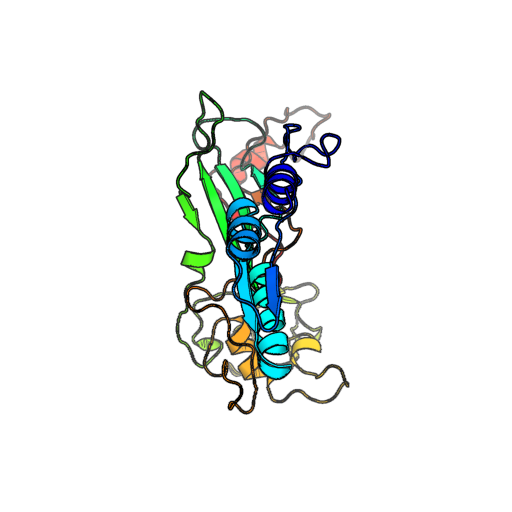8 ? 7.683 -16.101 6.715 1.00 78.88 168 MET A CA 1
ATOM 1266 C C . MET A 1 168 ? 9.111 -15.875 7.232 1.00 78.88 168 MET A C 1
ATOM 1268 O O . MET A 1 168 ? 9.909 -15.225 6.577 1.00 78.88 168 MET A O 1
ATOM 1272 N N . LYS A 1 169 ? 9.462 -16.410 8.407 1.00 74.19 169 LYS A N 1
ATOM 1273 C CA . LYS A 1 169 ? 10.805 -16.328 9.002 1.00 74.19 169 LYS A CA 1
ATOM 1274 C C . LYS A 1 169 ? 11.407 -17.721 9.170 1.00 74.19 169 LYS A C 1
ATOM 1276 O O . LYS A 1 169 ? 10.709 -18.728 9.198 1.00 74.19 169 LYS A O 1
ATOM 1281 N N . TRP A 1 170 ? 12.729 -17.767 9.332 1.00 61.84 170 TRP A N 1
ATOM 1282 C CA . TRP A 1 170 ? 13.509 -18.997 9.537 1.00 61.84 170 TRP A CA 1
ATOM 1283 C C . TRP A 1 170 ? 13.027 -19.850 10.729 1.00 61.84 170 TRP A C 1
ATOM 1285 O O . TRP A 1 170 ? 13.202 -21.067 10.736 1.00 61.84 170 TRP A O 1
ATOM 1295 N N . SER A 1 171 ? 12.401 -19.230 11.732 1.00 53.78 171 SER A N 1
ATOM 1296 C CA . SER A 1 171 ? 11.923 -19.886 12.947 1.00 53.78 171 SER A CA 1
ATOM 1297 C C . SER A 1 171 ? 10.452 -20.310 12.844 1.00 53.78 171 SER A C 1
ATOM 1299 O O . SER A 1 171 ? 9.581 -19.667 13.427 1.00 53.78 171 SER A O 1
ATOM 1301 N N . TYR A 1 172 ? 10.172 -21.418 12.154 1.00 49.91 172 TYR A N 1
ATOM 1302 C CA . TYR A 1 172 ? 9.019 -22.253 12.507 1.00 49.91 172 TYR A CA 1
ATOM 1303 C C . TYR A 1 172 ? 9.335 -23.745 12.339 1.00 49.91 172 TYR A C 1
ATOM 1305 O O . TYR A 1 172 ? 10.036 -24.168 11.420 1.00 49.91 172 TYR A O 1
ATOM 1313 N N . TRP A 1 173 ? 8.876 -24.505 13.328 1.00 50.00 173 TRP A N 1
ATOM 1314 C CA . TRP A 1 173 ? 9.562 -25.604 14.007 1.00 50.00 173 TRP A CA 1
ATOM 1315 C C . TRP A 1 173 ? 9.720 -26.932 13.244 1.00 50.00 173 TRP A C 1
ATOM 1317 O O . TRP A 1 173 ? 8.758 -27.608 12.898 1.00 50.00 173 TRP A O 1
ATOM 1327 N N . GLY A 1 174 ? 10.974 -27.381 13.162 1.00 46.34 174 GLY A N 1
ATOM 1328 C CA . GLY A 1 174 ? 11.394 -28.783 13.243 1.00 46.34 174 GLY A CA 1
ATOM 1329 C C . GLY A 1 174 ? 12.569 -28.881 14.229 1.00 46.34 174 GLY A C 1
ATOM 1330 O O . GLY A 1 174 ? 13.161 -27.855 14.568 1.00 46.34 174 GLY A O 1
ATOM 1331 N N . THR A 1 175 ? 12.921 -30.084 14.694 1.00 45.38 175 THR A N 1
ATOM 1332 C CA . THR A 1 175 ? 13.824 -30.389 15.836 1.00 45.38 175 THR A CA 1
ATOM 1333 C C . THR A 1 175 ? 15.255 -29.804 15.777 1.00 45.38 175 THR A C 1
ATOM 1335 O O . THR A 1 175 ? 16.059 -30.079 16.659 1.00 45.38 175 THR A O 1
ATOM 1338 N N . ALA A 1 176 ? 15.614 -28.992 14.780 1.00 46.81 176 ALA A N 1
ATOM 1339 C CA . ALA A 1 176 ? 16.977 -28.490 14.589 1.00 46.81 176 ALA A CA 1
ATOM 1340 C C . ALA A 1 176 ? 17.078 -27.049 14.047 1.00 46.81 176 ALA A C 1
ATOM 1342 O O . ALA A 1 176 ? 18.059 -26.725 13.380 1.00 46.81 176 ALA A O 1
ATOM 1343 N N . GLY A 1 177 ? 16.083 -26.182 14.290 1.00 52.03 177 GLY A N 1
ATOM 1344 C CA . GLY A 1 177 ? 16.231 -24.733 14.061 1.00 52.03 177 GLY A CA 1
ATOM 1345 C C . GLY A 1 177 ? 16.710 -24.348 12.655 1.00 52.03 177 GLY A C 1
ATOM 1346 O O . GLY A 1 177 ? 17.482 -23.404 12.523 1.00 52.03 177 GLY A O 1
ATOM 1347 N N . SER A 1 178 ? 16.302 -25.102 11.629 1.00 53.28 178 SER A N 1
ATOM 1348 C CA . SER A 1 178 ? 16.654 -24.868 10.227 1.00 53.28 178 SER A CA 1
ATOM 1349 C C . SER A 1 178 ? 15.403 -24.563 9.410 1.00 53.28 178 SER A C 1
ATOM 1351 O O . SER A 1 178 ? 14.409 -25.275 9.550 1.00 53.28 178 SER A O 1
ATOM 1353 N N . PHE A 1 179 ? 15.445 -23.537 8.556 1.00 65.00 179 PHE A N 1
ATOM 1354 C CA . PHE A 1 179 ? 14.330 -23.189 7.673 1.00 65.00 179 PHE A CA 1
ATOM 1355 C C . PHE A 1 179 ? 13.948 -24.376 6.798 1.00 65.00 179 PHE A C 1
ATOM 1357 O O . PHE A 1 179 ? 14.739 -24.870 5.990 1.00 65.00 179 PHE A O 1
ATOM 1364 N N . ASN A 1 180 ? 12.707 -24.825 6.954 1.00 72.31 180 ASN A N 1
ATOM 1365 C CA . ASN A 1 180 ? 12.143 -25.872 6.131 1.00 72.31 180 ASN A CA 1
ATOM 1366 C C . ASN A 1 180 ? 11.242 -25.242 5.076 1.00 72.31 180 ASN A C 1
ATOM 1368 O O . ASN A 1 180 ? 10.050 -25.037 5.303 1.00 72.31 180 ASN A O 1
ATOM 1372 N N . ARG A 1 181 ? 11.802 -25.004 3.885 1.00 73.88 181 ARG A N 1
ATOM 1373 C CA . ARG A 1 181 ? 11.037 -24.506 2.733 1.00 73.88 181 ARG A CA 1
ATOM 1374 C C . ARG A 1 181 ? 9.755 -25.303 2.482 1.00 73.88 181 ARG A C 1
ATOM 1376 O O . ARG A 1 181 ? 8.781 -24.743 1.993 1.00 73.88 181 ARG A O 1
ATOM 1383 N N . ASN A 1 182 ? 9.729 -26.598 2.827 1.00 78.31 182 ASN A N 1
ATOM 1384 C CA . ASN A 1 182 ? 8.569 -27.459 2.602 1.00 78.31 182 ASN A CA 1
ATOM 1385 C C . ASN A 1 182 ? 7.347 -27.077 3.437 1.00 78.31 182 ASN A C 1
ATOM 1387 O O . ASN A 1 182 ? 6.262 -27.569 3.143 1.00 78.31 182 ASN A O 1
ATOM 1391 N N . ASN A 1 183 ? 7.494 -26.202 4.429 1.00 78.38 183 ASN A N 1
ATOM 1392 C CA . ASN A 1 183 ? 6.366 -25.665 5.177 1.00 78.38 183 ASN A CA 1
ATOM 1393 C C . ASN A 1 183 ? 5.573 -24.637 4.358 1.00 78.38 183 ASN A C 1
ATOM 1395 O O . ASN A 1 183 ? 4.403 -24.433 4.646 1.00 78.38 183 ASN A O 1
ATOM 1399 N N . HIS A 1 184 ? 6.150 -24.038 3.313 1.00 79.56 184 HIS A N 1
ATOM 1400 C CA . HIS A 1 184 ? 5.462 -23.064 2.461 1.00 79.56 184 HIS A CA 1
ATOM 1401 C C . HIS A 1 184 ? 4.738 -23.732 1.279 1.00 79.56 184 HIS A C 1
ATOM 1403 O O . HIS A 1 184 ? 5.091 -24.839 0.841 1.00 79.56 184 HIS A O 1
ATOM 1409 N N . ARG A 1 185 ? 3.721 -23.049 0.731 1.00 81.31 185 ARG A N 1
ATOM 1410 C CA . ARG A 1 185 ? 3.035 -23.453 -0.512 1.00 81.31 185 ARG A CA 1
ATOM 1411 C C . ARG A 1 185 ? 4.018 -23.651 -1.672 1.00 81.31 185 ARG A C 1
ATOM 1413 O O . ARG A 1 185 ? 5.152 -23.173 -1.631 1.00 81.31 185 ARG A O 1
ATOM 1420 N N . ALA A 1 186 ? 3.589 -24.414 -2.679 1.00 81.00 186 ALA A N 1
ATOM 1421 C CA . ALA A 1 186 ? 4.411 -24.724 -3.849 1.00 81.00 186 ALA A CA 1
ATOM 1422 C C . ALA A 1 186 ? 4.903 -23.449 -4.549 1.00 81.00 186 ALA A C 1
ATOM 1424 O O . ALA A 1 186 ? 6.066 -23.393 -4.915 1.00 81.00 186 ALA A O 1
ATOM 1425 N N . ASP A 1 187 ? 4.094 -22.391 -4.575 1.00 77.12 187 ASP A N 1
ATOM 1426 C CA . ASP A 1 187 ? 4.423 -21.089 -5.174 1.00 77.12 187 ASP A CA 1
ATOM 1427 C C . ASP A 1 187 ? 5.703 -20.440 -4.602 1.00 77.12 187 ASP A C 1
ATOM 1429 O O . ASP A 1 187 ? 6.372 -19.667 -5.280 1.00 77.12 187 ASP A O 1
ATOM 1433 N N . TYR A 1 188 ? 6.112 -20.796 -3.376 1.00 75.56 188 TYR A N 1
ATOM 1434 C CA . TYR A 1 188 ? 7.382 -20.343 -2.784 1.00 75.56 188 TYR A CA 1
ATOM 1435 C C . TYR A 1 188 ? 8.562 -21.298 -3.031 1.00 75.56 188 TYR A C 1
ATOM 1437 O O . TYR A 1 188 ? 9.670 -21.041 -2.564 1.00 75.56 188 TYR A O 1
ATOM 1445 N N . ARG A 1 189 ? 8.339 -22.431 -3.704 1.00 76.94 189 ARG A N 1
ATOM 1446 C CA . ARG A 1 189 ? 9.300 -23.535 -3.883 1.00 76.94 189 ARG A CA 1
ATOM 1447 C C . ARG A 1 189 ? 9.453 -24.025 -5.320 1.00 76.94 189 ARG A C 1
ATOM 1449 O O . ARG A 1 189 ? 10.389 -24.783 -5.589 1.00 76.94 189 ARG A O 1
ATOM 1456 N N . THR A 1 190 ? 8.539 -23.666 -6.209 1.00 83.00 190 THR A N 1
ATOM 1457 C CA . THR A 1 190 ? 8.524 -24.115 -7.599 1.00 83.00 190 THR A CA 1
ATOM 1458 C C . THR A 1 190 ? 8.306 -22.940 -8.532 1.00 83.00 190 THR A C 1
ATOM 1460 O O . THR A 1 190 ? 7.542 -22.031 -8.221 1.00 83.00 190 THR A O 1
ATOM 1463 N N . MET A 1 191 ? 8.967 -22.984 -9.682 1.00 81.94 191 MET A N 1
ATOM 1464 C CA . MET A 1 191 ? 8.716 -22.058 -10.781 1.00 81.94 191 MET A CA 1
ATOM 1465 C C . MET A 1 191 ? 7.340 -22.338 -11.420 1.00 81.94 191 MET A C 1
ATOM 1467 O O . MET A 1 191 ? 6.785 -23.423 -11.214 1.00 81.94 191 MET A O 1
ATOM 1471 N N . PRO A 1 192 ? 6.783 -21.408 -12.224 1.00 81.00 192 PRO A N 1
ATOM 1472 C CA . PRO A 1 192 ? 5.499 -21.612 -12.907 1.00 81.00 192 PRO A CA 1
ATOM 1473 C C . PRO A 1 192 ? 5.450 -22.847 -13.822 1.00 81.00 192 PRO A C 1
ATOM 1475 O O . PRO A 1 192 ? 4.379 -23.394 -14.064 1.00 81.00 192 PRO A O 1
ATOM 1478 N N . ASP A 1 193 ? 6.603 -23.310 -14.312 1.00 85.69 193 ASP A N 1
ATOM 1479 C CA . ASP A 1 193 ? 6.741 -24.526 -15.124 1.00 85.69 193 ASP A CA 1
ATOM 1480 C C . ASP A 1 193 ? 6.796 -25.829 -14.294 1.00 85.69 193 ASP A C 1
ATOM 1482 O O . ASP A 1 193 ? 6.940 -26.921 -14.846 1.00 85.69 193 ASP A O 1
ATOM 1486 N N . GLY A 1 194 ? 6.682 -25.729 -12.964 1.00 82.94 194 GLY A N 1
ATOM 1487 C CA . GLY A 1 194 ? 6.716 -26.852 -12.028 1.00 82.94 194 GLY A CA 1
ATOM 1488 C C . GLY A 1 194 ? 8.122 -27.326 -11.648 1.00 82.94 194 GLY A C 1
ATOM 1489 O O . GLY A 1 194 ? 8.250 -28.267 -10.858 1.00 82.94 194 GLY A O 1
ATOM 1490 N N . THR A 1 195 ? 9.183 -26.701 -12.168 1.00 86.50 195 THR A N 1
ATOM 1491 C CA . THR A 1 195 ? 10.562 -27.023 -11.780 1.00 86.50 195 THR A CA 1
ATOM 1492 C C . THR A 1 195 ? 10.891 -26.503 -10.380 1.00 86.50 195 THR A C 1
ATOM 1494 O O . THR A 1 195 ? 10.216 -25.630 -9.831 1.00 86.50 195 THR A O 1
ATOM 1497 N N . GLN A 1 196 ? 11.927 -27.074 -9.758 1.00 80.19 196 GLN A N 1
ATOM 1498 C CA . GLN A 1 196 ? 12.375 -26.631 -8.440 1.00 80.19 196 GLN A CA 1
ATOM 1499 C C . GLN A 1 196 ? 12.940 -25.213 -8.516 1.00 80.19 196 GLN A C 1
ATOM 1501 O O . GLN A 1 196 ? 13.844 -24.934 -9.299 1.00 80.19 196 GLN A O 1
ATOM 1506 N N . ASP A 1 197 ? 12.457 -24.350 -7.629 1.00 79.44 197 ASP A N 1
ATOM 1507 C CA . ASP A 1 197 ? 13.000 -23.016 -7.472 1.00 79.44 197 ASP A CA 1
ATOM 1508 C C . ASP A 1 197 ? 14.213 -23.020 -6.529 1.00 79.44 197 ASP A C 1
ATOM 1510 O O . ASP A 1 197 ? 14.127 -23.372 -5.347 1.00 79.44 197 ASP A O 1
ATOM 1514 N N . PHE A 1 198 ? 15.356 -22.589 -7.056 1.00 79.12 198 PHE A N 1
ATOM 1515 C CA . PHE A 1 198 ? 16.582 -22.427 -6.279 1.00 79.12 198 PHE A CA 1
ATOM 1516 C C . PHE A 1 198 ? 16.681 -21.051 -5.603 1.00 79.12 198 PHE A C 1
ATOM 1518 O O . PHE A 1 198 ? 17.432 -20.921 -4.639 1.00 79.12 198 PHE A O 1
ATOM 1525 N N . ALA A 1 199 ? 15.873 -20.068 -6.017 1.00 82.69 199 ALA A N 1
ATOM 1526 C CA . ALA A 1 199 ? 15.875 -18.697 -5.503 1.00 82.69 199 ALA A CA 1
ATOM 1527 C C . ALA A 1 199 ? 14.995 -18.486 -4.260 1.00 82.69 199 ALA A C 1
ATOM 1529 O O . ALA A 1 199 ? 14.892 -17.367 -3.766 1.00 82.69 199 ALA A O 1
ATOM 1530 N N . HIS A 1 200 ? 14.352 -19.533 -3.742 1.00 80.88 200 HIS A N 1
ATOM 1531 C CA . HIS A 1 200 ? 13.359 -19.438 -2.669 1.00 80.88 200 HIS A CA 1
ATOM 1532 C C . HIS A 1 200 ? 13.809 -18.617 -1.444 1.00 80.88 200 HIS A C 1
ATOM 1534 O O . HIS A 1 200 ? 13.054 -17.780 -0.952 1.00 80.88 200 HIS A O 1
ATOM 1540 N N . THR A 1 201 ? 15.046 -18.806 -0.967 1.00 81.06 201 THR A N 1
ATOM 1541 C CA . THR A 1 201 ? 15.594 -18.046 0.169 1.00 81.06 201 THR A CA 1
ATOM 1542 C C . THR A 1 201 ? 15.744 -16.566 -0.170 1.00 81.06 201 THR A C 1
ATOM 1544 O O . THR A 1 201 ? 15.411 -15.713 0.651 1.00 81.06 201 THR A O 1
ATOM 1547 N N . GLN A 1 202 ? 16.225 -16.254 -1.375 1.00 85.81 202 GLN A N 1
ATOM 1548 C CA . GLN A 1 202 ? 16.395 -14.887 -1.859 1.00 85.81 202 GLN A CA 1
ATOM 1549 C C . GLN A 1 202 ? 15.043 -14.216 -2.099 1.00 85.81 202 GLN A C 1
ATOM 1551 O O . GLN A 1 202 ? 14.864 -13.077 -1.682 1.00 85.81 202 GLN A O 1
ATOM 1556 N N . ARG A 1 203 ? 14.062 -14.924 -2.674 1.00 85.06 203 ARG A N 1
ATOM 1557 C CA . ARG A 1 203 ? 12.700 -14.403 -2.867 1.00 85.06 203 ARG A CA 1
ATOM 1558 C C . ARG A 1 203 ? 12.031 -14.103 -1.531 1.00 85.06 203 ARG A C 1
ATOM 1560 O O . ARG A 1 203 ? 11.415 -13.056 -1.375 1.00 85.06 203 ARG A O 1
ATOM 1567 N N . LEU A 1 204 ? 12.187 -14.992 -0.550 1.00 83.56 204 LEU A N 1
ATOM 1568 C CA . LEU A 1 204 ? 11.687 -14.755 0.801 1.00 83.56 204 LEU A CA 1
ATOM 1569 C C . LEU A 1 204 ? 12.349 -13.525 1.434 1.00 83.56 204 LEU A C 1
ATOM 1571 O O . LEU A 1 204 ? 11.661 -12.702 2.030 1.00 83.56 204 LEU A O 1
ATOM 1575 N N . ALA A 1 205 ? 13.669 -13.373 1.274 1.00 85.00 205 ALA A N 1
ATOM 1576 C CA . ALA A 1 205 ? 14.383 -12.192 1.751 1.00 85.00 205 ALA A CA 1
ATOM 1577 C C . ALA A 1 205 ? 13.849 -10.921 1.078 1.00 85.00 205 ALA A C 1
ATOM 1579 O O . ALA A 1 205 ? 13.599 -9.938 1.768 1.00 85.00 205 ALA A O 1
ATOM 1580 N N . TYR A 1 206 ? 13.622 -10.964 -0.237 1.00 86.81 206 TYR A N 1
ATOM 1581 C CA . TYR A 1 206 ? 13.087 -9.861 -1.032 1.00 86.81 206 TYR A CA 1
ATOM 1582 C C . TYR A 1 206 ? 11.689 -9.425 -0.572 1.00 86.81 206 TYR A C 1
ATOM 1584 O O . TYR A 1 206 ? 11.493 -8.242 -0.289 1.00 86.81 206 TYR A O 1
ATOM 1592 N N . ILE A 1 207 ? 10.756 -10.370 -0.390 1.00 84.19 207 ILE A N 1
ATOM 1593 C CA . ILE A 1 207 ? 9.391 -10.104 0.115 1.00 84.19 207 ILE A CA 1
ATOM 1594 C C . ILE A 1 207 ? 9.429 -9.474 1.510 1.00 84.19 207 ILE A C 1
ATOM 1596 O O . ILE A 1 207 ? 8.674 -8.553 1.810 1.00 84.19 207 ILE A O 1
ATOM 1600 N N . LEU A 1 208 ? 10.338 -9.938 2.367 1.00 83.44 208 LEU A N 1
ATOM 1601 C CA . LEU A 1 208 ? 10.490 -9.354 3.694 1.00 83.44 208 LEU A CA 1
ATOM 1602 C C . LEU A 1 208 ? 11.125 -7.964 3.664 1.00 83.44 208 LEU A C 1
ATOM 1604 O O . LEU A 1 208 ? 10.984 -7.241 4.649 1.00 83.44 208 LEU A O 1
ATOM 1608 N N . GLY A 1 209 ? 11.846 -7.607 2.592 1.00 85.06 209 GLY A N 1
ATOM 1609 C CA . GLY A 1 209 ? 12.432 -6.277 2.406 1.00 85.06 209 GLY A CA 1
ATOM 1610 C C . GLY A 1 209 ? 13.885 -6.193 1.938 1.00 85.06 209 GLY A C 1
ATOM 1611 O O . GLY A 1 209 ? 14.379 -5.097 1.732 1.00 85.06 209 GLY A O 1
ATOM 1612 N N . SER A 1 210 ? 14.575 -7.310 1.710 1.00 87.69 210 SER A N 1
ATOM 1613 C CA . SER A 1 210 ? 15.949 -7.287 1.195 1.00 87.69 210 SER A CA 1
ATOM 1614 C C . SER A 1 210 ? 16.017 -6.725 -0.225 1.00 87.69 210 SER A C 1
ATOM 1616 O O . SER A 1 210 ? 15.328 -7.220 -1.118 1.00 87.69 210 SER A O 1
ATOM 1618 N N . ARG A 1 211 ? 16.914 -5.761 -0.454 1.00 89.06 211 ARG A N 1
ATOM 1619 C CA . ARG A 1 211 ? 17.234 -5.235 -1.791 1.00 89.06 211 ARG A CA 1
ATOM 1620 C C . ARG A 1 211 ? 18.462 -5.867 -2.448 1.00 89.06 211 ARG A C 1
ATOM 1622 O O . ARG A 1 211 ? 18.837 -5.476 -3.544 1.00 89.06 211 ARG A O 1
ATOM 1629 N N . THR A 1 212 ? 19.115 -6.846 -1.813 1.00 89.31 212 THR A N 1
ATOM 1630 C CA . THR A 1 212 ? 20.422 -7.388 -2.256 1.00 89.31 212 THR A CA 1
ATOM 1631 C C . THR A 1 212 ? 20.436 -7.911 -3.699 1.00 89.31 212 THR A C 1
ATOM 1633 O O . THR 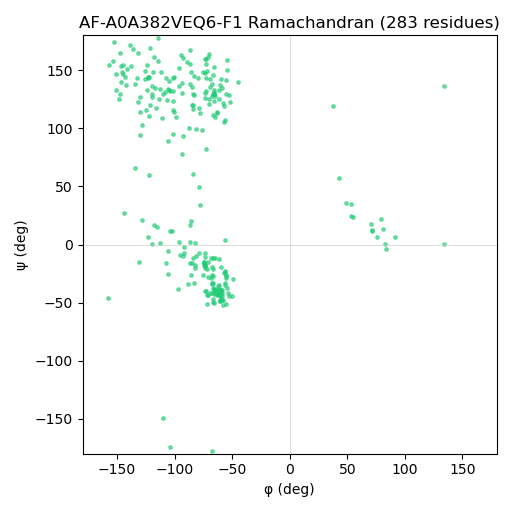A 1 212 ? 21.496 -7.991 -4.316 1.00 89.31 212 THR A O 1
ATOM 1636 N N . HIS A 1 213 ? 19.272 -8.269 -4.238 1.00 90.56 213 HIS A N 1
ATOM 1637 C CA . HIS A 1 213 ? 19.119 -8.816 -5.584 1.00 90.56 213 HIS A CA 1
ATOM 1638 C C . HIS A 1 213 ? 18.260 -7.934 -6.509 1.00 90.56 213 HIS A C 1
ATOM 1640 O O . HIS A 1 213 ? 17.822 -8.417 -7.547 1.00 90.56 213 HIS A O 1
ATOM 1646 N N . GLU A 1 214 ? 18.044 -6.662 -6.147 1.00 91.56 214 GLU A N 1
ATOM 1647 C CA . GLU A 1 214 ? 17.337 -5.641 -6.945 1.00 91.56 214 GLU A CA 1
ATOM 1648 C C . GLU A 1 214 ? 18.205 -5.044 -8.062 1.00 91.56 214 GLU A C 1
ATOM 1650 O O . GLU A 1 214 ? 18.341 -3.826 -8.187 1.00 91.56 214 GLU A O 1
ATOM 1655 N N . ASP A 1 215 ? 18.839 -5.908 -8.847 1.00 87.75 215 ASP A N 1
ATOM 1656 C CA . ASP A 1 215 ? 19.786 -5.518 -9.885 1.00 87.75 215 ASP A CA 1
ATOM 1657 C C . ASP A 1 215 ? 19.704 -6.510 -11.062 1.00 87.75 215 ASP A C 1
ATOM 1659 O O . ASP A 1 215 ? 19.828 -7.719 -10.826 1.00 87.75 215 ASP A O 1
ATOM 1663 N N . PRO A 1 216 ? 19.562 -6.035 -12.316 1.00 86.75 216 PRO A N 1
ATOM 1664 C CA . PRO A 1 216 ? 19.521 -6.893 -13.505 1.00 86.75 216 PRO A CA 1
ATOM 1665 C C . PRO A 1 216 ? 20.769 -7.758 -13.732 1.00 86.75 216 PRO A C 1
ATOM 1667 O O . PRO A 1 216 ? 20.743 -8.740 -14.469 1.00 86.75 216 PRO A O 1
ATOM 1670 N N . THR A 1 217 ? 21.898 -7.397 -13.123 1.00 90.62 217 THR A N 1
ATOM 1671 C CA . THR A 1 217 ? 23.146 -8.171 -13.156 1.00 90.62 217 THR A CA 1
ATOM 1672 C C . THR A 1 217 ? 23.186 -9.273 -12.096 1.00 90.62 217 THR A C 1
ATOM 1674 O O . THR A 1 217 ? 24.063 -10.143 -12.133 1.00 90.62 217 THR A O 1
ATOM 1677 N N . SER A 1 218 ? 22.248 -9.267 -11.144 1.00 90.81 218 SER A N 1
ATOM 1678 C CA . SER A 1 218 ? 22.123 -10.309 -10.132 1.00 90.81 218 SER A CA 1
ATOM 1679 C C . SER A 1 218 ? 21.649 -11.617 -10.759 1.00 90.81 218 SER A C 1
ATOM 1681 O O . SER A 1 218 ? 20.744 -11.629 -11.584 1.00 90.81 218 SER A O 1
ATOM 1683 N N . ALA A 1 219 ? 22.166 -12.756 -10.290 1.00 88.12 219 ALA A N 1
ATOM 1684 C CA . ALA A 1 219 ? 21.734 -14.076 -10.768 1.00 88.12 219 ALA A CA 1
ATOM 1685 C C . ALA A 1 219 ? 20.239 -14.384 -10.518 1.00 88.12 219 ALA A C 1
ATOM 1687 O O . ALA A 1 219 ? 19.728 -15.373 -11.040 1.00 88.12 219 ALA A O 1
ATOM 1688 N N . TYR A 1 220 ? 19.567 -13.574 -9.693 1.00 87.69 220 TYR A N 1
ATOM 1689 C CA . TYR A 1 220 ? 18.147 -13.703 -9.364 1.00 87.69 220 TYR A CA 1
ATOM 1690 C C . TYR A 1 220 ? 17.263 -12.632 -10.013 1.00 87.69 220 TYR A C 1
ATOM 1692 O O . TYR A 1 220 ? 16.053 -12.837 -10.024 1.00 87.69 220 TYR A O 1
ATOM 1700 N N . ASP A 1 221 ? 17.856 -11.540 -10.518 1.00 88.56 221 ASP A N 1
ATOM 1701 C CA . ASP A 1 221 ? 17.180 -10.468 -11.267 1.00 88.56 221 ASP A CA 1
ATOM 1702 C C . ASP A 1 221 ? 15.826 -10.051 -10.660 1.00 88.56 221 ASP A C 1
ATOM 1704 O O . ASP A 1 221 ? 14.763 -10.178 -11.273 1.00 88.56 221 ASP A O 1
ATOM 1708 N N . PHE A 1 222 ? 15.826 -9.639 -9.386 1.00 89.06 222 PHE A N 1
ATOM 1709 C CA . PHE A 1 222 ? 14.595 -9.139 -8.783 1.00 89.06 222 PHE A CA 1
ATOM 1710 C C . PHE A 1 222 ? 14.344 -7.700 -9.206 1.00 89.06 222 PHE A C 1
ATOM 1712 O O . PHE A 1 222 ? 15.253 -6.878 -9.283 1.00 89.06 222 PHE A O 1
ATOM 1719 N N . ARG A 1 223 ? 13.063 -7.391 -9.410 1.00 88.75 223 ARG A N 1
ATOM 1720 C CA . ARG A 1 223 ? 12.585 -6.047 -9.721 1.00 88.75 223 ARG A CA 1
ATOM 1721 C C . ARG A 1 223 ? 13.106 -5.040 -8.697 1.00 88.75 223 ARG A C 1
ATOM 1723 O O . ARG A 1 223 ? 12.799 -5.164 -7.507 1.00 88.75 223 ARG A O 1
ATOM 1730 N N . THR A 1 224 ? 13.809 -4.015 -9.169 1.00 90.31 224 THR A N 1
ATOM 1731 C CA . THR A 1 224 ? 14.158 -2.844 -8.360 1.00 90.31 224 THR A CA 1
ATOM 1732 C C . THR A 1 224 ? 12.886 -2.134 -7.904 1.00 90.31 224 THR A C 1
ATOM 1734 O O . THR A 1 224 ? 12.016 -1.819 -8.717 1.00 90.31 224 THR A O 1
ATOM 1737 N N . ARG A 1 225 ? 12.746 -1.934 -6.591 1.00 89.62 225 ARG A N 1
ATOM 1738 C CA . ARG A 1 225 ? 11.606 -1.226 -5.987 1.00 89.62 225 ARG A CA 1
ATOM 1739 C C . ARG A 1 225 ? 11.953 0.244 -5.775 1.00 89.62 225 ARG A C 1
ATOM 1741 O O . ARG A 1 225 ? 13.131 0.595 -5.727 1.00 89.62 225 ARG A O 1
ATOM 1748 N N . ASN A 1 226 ? 10.933 1.077 -5.576 1.00 86.69 226 ASN A N 1
ATOM 1749 C CA . ASN A 1 226 ? 11.077 2.492 -5.220 1.00 86.69 226 ASN A CA 1
ATOM 1750 C C . ASN A 1 226 ? 12.136 2.695 -4.122 1.00 86.69 226 ASN A C 1
ATOM 1752 O O . ASN A 1 226 ? 12.220 1.884 -3.203 1.00 86.69 226 ASN A O 1
ATOM 1756 N N . THR A 1 227 ? 12.964 3.736 -4.206 1.00 84.44 227 THR A N 1
ATOM 1757 C CA . THR A 1 227 ? 14.071 3.964 -3.257 1.00 84.44 227 THR A CA 1
ATOM 1758 C C . THR A 1 227 ? 13.603 4.325 -1.852 1.00 84.44 227 THR A C 1
ATOM 1760 O O . THR A 1 227 ? 14.280 3.991 -0.881 1.00 84.44 227 THR A O 1
ATOM 1763 N N . ASP A 1 228 ? 12.439 4.954 -1.735 1.00 81.31 228 ASP A N 1
ATOM 1764 C CA . ASP A 1 228 ? 11.931 5.510 -0.484 1.00 81.31 228 ASP A CA 1
ATOM 1765 C C . ASP A 1 228 ? 11.186 4.460 0.342 1.00 81.31 228 ASP A C 1
ATOM 1767 O O . ASP A 1 228 ? 11.114 4.565 1.564 1.00 81.31 228 ASP A O 1
ATOM 1771 N N . SER A 1 229 ? 10.623 3.432 -0.304 1.00 86.12 229 SER A N 1
ATOM 1772 C CA . SER A 1 229 ? 9.914 2.363 0.397 1.00 86.12 229 SER A CA 1
ATOM 1773 C C . SER A 1 229 ? 9.828 1.064 -0.391 1.00 86.12 229 SER A C 1
ATOM 1775 O O . SER A 1 229 ? 9.854 1.033 -1.618 1.00 86.12 229 SER A O 1
ATOM 1777 N N . ILE A 1 230 ? 9.689 -0.026 0.357 1.00 86.81 230 ILE A N 1
ATOM 1778 C CA . ILE A 1 230 ? 9.425 -1.375 -0.154 1.00 86.81 230 ILE A CA 1
ATOM 1779 C C . ILE A 1 230 ? 7.953 -1.776 0.020 1.00 86.81 230 ILE A C 1
ATOM 1781 O O . ILE A 1 230 ? 7.622 -2.958 -0.102 1.00 86.81 230 ILE A O 1
ATOM 1785 N N . MET A 1 231 ? 7.081 -0.825 0.365 1.00 86.94 231 MET A N 1
ATOM 1786 C CA . MET A 1 231 ? 5.637 -1.034 0.365 1.00 86.94 231 MET A CA 1
ATOM 1787 C C . MET A 1 231 ? 5.148 -1.283 -1.064 1.00 86.94 231 MET A C 1
ATOM 1789 O O . MET A 1 231 ? 5.463 -0.525 -1.982 1.00 86.94 231 MET A O 1
ATOM 1793 N N . ALA A 1 232 ? 4.414 -2.378 -1.243 1.00 85.88 232 ALA A N 1
ATOM 1794 C CA . ALA A 1 232 ? 3.789 -2.697 -2.517 1.00 85.88 232 ALA A CA 1
ATOM 1795 C C . ALA A 1 232 ? 2.596 -1.773 -2.781 1.00 85.88 232 ALA A C 1
ATOM 1797 O O . ALA A 1 232 ? 2.020 -1.197 -1.857 1.00 85.88 232 ALA A O 1
ATOM 1798 N N . ASP A 1 233 ? 2.217 -1.687 -4.047 1.00 84.31 233 ASP A N 1
ATOM 1799 C CA . ASP A 1 233 ? 0.999 -1.036 -4.490 1.00 84.31 233 ASP A CA 1
ATOM 1800 C C . ASP A 1 233 ? -0.250 -1.608 -3.798 1.00 84.31 233 ASP A C 1
ATOM 1802 O O . ASP A 1 233 ? -0.388 -2.819 -3.561 1.00 84.31 233 ASP A O 1
ATOM 1806 N N . ILE A 1 234 ? -1.176 -0.701 -3.489 1.00 83.50 234 ILE A N 1
ATOM 1807 C CA . ILE A 1 234 ? -2.532 -1.020 -3.059 1.00 83.50 234 ILE A CA 1
ATOM 1808 C C . ILE A 1 234 ? -3.461 -0.587 -4.186 1.00 83.50 234 ILE A C 1
ATOM 1810 O O . ILE A 1 234 ? -3.656 0.601 -4.430 1.00 83.50 234 ILE A O 1
ATOM 1814 N N . VAL A 1 235 ? -4.025 -1.566 -4.888 1.00 75.88 235 VAL A N 1
ATOM 1815 C CA . VAL A 1 235 ? -4.900 -1.335 -6.040 1.00 75.88 235 VAL A CA 1
ATOM 1816 C C . VAL A 1 235 ? -6.264 -1.937 -5.748 1.00 75.88 235 VAL A C 1
ATOM 1818 O O . VAL A 1 235 ? -6.369 -3.113 -5.406 1.00 75.88 235 VAL A O 1
ATOM 1821 N N . HIS A 1 236 ? -7.318 -1.130 -5.895 1.00 73.12 236 HIS A N 1
ATOM 1822 C CA . HIS A 1 236 ? -8.717 -1.545 -5.736 1.00 73.12 236 HIS A CA 1
ATOM 1823 C C . HIS A 1 236 ? -9.046 -2.257 -4.406 1.00 73.12 236 HIS A C 1
ATOM 1825 O O . HIS A 1 236 ? -10.018 -3.010 -4.336 1.00 73.12 236 HIS A O 1
ATOM 1831 N N . SER A 1 237 ? -8.274 -2.019 -3.343 1.00 77.19 237 SER A N 1
ATOM 1832 C CA . SER A 1 237 ? -8.616 -2.480 -1.998 1.00 77.19 237 SER A CA 1
ATOM 1833 C C . SER A 1 237 ? -9.123 -1.313 -1.173 1.00 77.19 237 SER A C 1
ATOM 1835 O O . SER A 1 237 ? -8.484 -0.269 -1.105 1.00 77.19 237 SER A O 1
ATOM 1837 N N . GLN A 1 238 ? -10.248 -1.514 -0.496 1.00 81.88 238 GLN A N 1
ATOM 1838 C CA . GLN A 1 238 ? -10.688 -0.604 0.554 1.00 81.88 238 GLN A CA 1
ATOM 1839 C C . GLN A 1 238 ? -9.984 -0.988 1.863 1.00 81.88 238 GLN A C 1
ATOM 1841 O O . GLN A 1 238 ? -9.969 -2.179 2.198 1.00 81.88 238 GLN A O 1
ATOM 1846 N N . PRO A 1 239 ? -9.362 -0.035 2.578 1.00 86.56 239 PRO A N 1
ATOM 1847 C CA . PRO A 1 239 ? -8.854 -0.301 3.913 1.00 86.56 239 PRO A CA 1
ATOM 1848 C C . PRO A 1 239 ? -10.019 -0.591 4.868 1.00 86.56 239 PRO A C 1
ATOM 1850 O O . PRO A 1 239 ? -11.136 -0.134 4.661 1.00 86.56 239 PRO A O 1
ATOM 1853 N N . VAL A 1 240 ? -9.770 -1.362 5.920 1.00 87.25 240 VAL A N 1
ATOM 1854 C CA . VAL A 1 240 ? -10.735 -1.642 6.986 1.00 87.25 240 VAL A CA 1
ATOM 1855 C C . VAL A 1 240 ? -10.051 -1.375 8.308 1.00 87.25 240 VAL A C 1
ATOM 1857 O O . VAL A 1 240 ? -9.110 -2.076 8.681 1.00 87.25 240 VAL A O 1
ATOM 1860 N N . TYR A 1 241 ? -10.531 -0.368 9.024 1.00 87.75 241 TYR A N 1
ATOM 1861 C CA . TYR A 1 241 ? -10.062 -0.084 10.368 1.00 87.75 241 TYR A CA 1
ATOM 1862 C C . TYR A 1 241 ? -10.812 -0.925 11.398 1.00 87.75 241 TYR A C 1
ATOM 1864 O O . TYR A 1 241 ? -12.035 -1.059 11.367 1.00 87.75 241 TYR A O 1
ATOM 1872 N N . VAL A 1 242 ? -10.056 -1.487 12.332 1.00 88.62 242 VAL A N 1
ATOM 1873 C CA . VAL A 1 242 ? -10.540 -2.308 13.433 1.00 88.62 242 VAL A CA 1
ATOM 1874 C C . VAL A 1 242 ? -9.921 -1.760 14.716 1.00 88.62 242 VAL A C 1
ATOM 1876 O O . VAL A 1 242 ? -8.798 -2.110 15.070 1.00 88.62 242 VAL A O 1
ATOM 1879 N N . GLY A 1 243 ? -10.656 -0.880 15.393 1.00 87.62 243 GLY A N 1
ATOM 1880 C CA . GLY A 1 243 ? -10.279 -0.281 16.679 1.00 87.62 243 GLY A CA 1
ATOM 1881 C C . GLY A 1 243 ? -11.141 -0.778 17.830 1.00 87.62 243 GLY A C 1
ATOM 1882 O O . GLY A 1 243 ? -11.628 -1.911 17.804 1.00 87.62 243 GLY A O 1
ATOM 1883 N N . ASP A 1 244 ? -11.350 0.057 18.840 1.00 86.44 244 ASP A N 1
ATOM 1884 C CA . ASP A 1 244 ? -12.281 -0.263 19.919 1.00 86.44 244 ASP A CA 1
ATOM 1885 C C . ASP A 1 244 ? -13.710 -0.482 19.383 1.00 86.44 244 ASP A C 1
ATOM 1887 O O . ASP A 1 244 ? -14.132 0.193 18.436 1.00 86.44 244 ASP A O 1
ATOM 1891 N N . PRO A 1 245 ? -14.477 -1.440 19.937 1.00 84.00 245 PRO A N 1
ATOM 1892 C CA . PRO A 1 245 ? -15.863 -1.630 19.530 1.00 84.00 245 PRO A CA 1
ATOM 1893 C C . PRO A 1 245 ? -16.696 -0.385 19.874 1.00 84.00 245 PRO A C 1
ATOM 1895 O O . PRO A 1 245 ? -16.906 -0.081 21.042 1.00 84.00 245 PRO A O 1
ATOM 1898 N N . ALA A 1 246 ? -17.185 0.324 18.854 1.00 74.75 246 ALA A N 1
ATOM 1899 C CA . ALA A 1 246 ? -17.880 1.607 19.025 1.00 74.75 246 ALA A CA 1
ATOM 1900 C C . ALA A 1 246 ? -19.408 1.535 18.837 1.00 74.75 246 ALA A C 1
ATOM 1902 O O . ALA A 1 246 ? -20.107 2.530 19.021 1.00 74.75 246 ALA A O 1
ATOM 1903 N N . LEU A 1 247 ? -19.948 0.376 18.441 1.00 79.88 247 LEU A N 1
ATOM 1904 C CA . LEU A 1 247 ? -21.396 0.207 18.293 1.00 79.88 247 LEU A CA 1
ATOM 1905 C C . LEU A 1 247 ? -22.078 0.144 19.668 1.00 79.88 247 LEU A C 1
ATOM 1907 O O . LEU A 1 247 ? -21.471 -0.243 20.657 1.00 79.88 247 LEU A O 1
ATOM 1911 N N . SER A 1 248 ? -23.357 0.501 19.726 1.00 79.38 248 SER A N 1
ATOM 1912 C CA . SER A 1 248 ? -24.166 0.510 20.952 1.00 79.38 248 SER A CA 1
ATOM 1913 C C . SER A 1 248 ? -25.388 -0.393 20.793 1.00 79.38 248 SER A C 1
ATOM 1915 O O . SER A 1 248 ? -26.536 0.050 20.822 1.00 79.38 248 SER A O 1
ATOM 1917 N N . TRP A 1 249 ? -25.136 -1.677 20.539 1.00 84.31 249 TRP A N 1
ATOM 1918 C CA . TRP A 1 249 ? -26.214 -2.648 20.357 1.00 84.31 249 TRP A CA 1
ATOM 1919 C C . TRP A 1 249 ? -26.937 -2.897 21.690 1.00 84.31 249 TRP A C 1
ATOM 1921 O O . TRP A 1 249 ? -26.265 -3.022 22.713 1.00 84.31 249 TRP A O 1
ATOM 1931 N N . PRO A 1 250 ? -28.284 -2.937 21.709 1.00 85.44 250 PRO A N 1
ATOM 1932 C CA . PRO A 1 250 ? -29.034 -3.180 22.936 1.00 85.44 250 PRO A CA 1
ATOM 1933 C C . PRO A 1 250 ? -28.827 -4.596 23.476 1.00 85.44 250 PRO A C 1
ATOM 1935 O O . PRO A 1 250 ? -28.801 -5.551 22.706 1.00 85.44 250 PRO A O 1
ATOM 1938 N N . ASP A 1 251 ? -28.830 -4.743 24.800 1.00 88.56 251 ASP A N 1
ATOM 1939 C CA . ASP A 1 251 ? -28.853 -6.049 25.471 1.00 88.56 251 ASP A CA 1
ATOM 1940 C C . ASP A 1 251 ? -30.297 -6.573 25.583 1.00 88.56 251 ASP A C 1
ATOM 1942 O O . ASP A 1 251 ? -30.847 -6.732 26.677 1.00 88.56 251 ASP A O 1
ATOM 1946 N N . THR A 1 252 ? -30.957 -6.769 24.438 1.00 86.62 252 THR A N 1
ATOM 1947 C CA . THR A 1 252 ? -32.290 -7.394 24.359 1.00 86.62 252 THR A CA 1
ATOM 1948 C C . THR A 1 252 ? -32.222 -8.728 23.626 1.00 86.62 252 THR A C 1
ATOM 1950 O O . THR A 1 252 ? -31.310 -8.966 22.836 1.00 86.62 252 THR A O 1
ATOM 1953 N N . ASP A 1 253 ? -33.210 -9.599 23.854 1.00 81.88 253 ASP A N 1
ATOM 1954 C CA . ASP A 1 253 ? -33.237 -10.955 23.287 1.00 81.88 253 ASP A CA 1
ATOM 1955 C C . ASP A 1 253 ? -33.119 -10.969 21.749 1.00 81.88 253 ASP A C 1
ATOM 1957 O O . ASP A 1 253 ? -32.565 -11.911 21.180 1.00 81.88 253 ASP A O 1
ATOM 1961 N N . GLU A 1 254 ? -33.586 -9.921 21.059 1.00 83.31 254 GLU A N 1
ATOM 1962 C CA . GLU A 1 254 ? -33.454 -9.763 19.604 1.00 83.31 254 GLU A CA 1
ATOM 1963 C C . GLU A 1 254 ? -32.004 -9.569 19.123 1.00 83.31 254 GLU A C 1
ATOM 1965 O O . GLU A 1 254 ? -31.714 -9.829 17.954 1.00 83.31 254 GLU A O 1
ATOM 1970 N N . PHE A 1 255 ? -31.104 -9.135 20.008 1.00 79.12 255 PHE A N 1
ATOM 1971 C CA . PHE A 1 255 ? -29.688 -8.862 19.737 1.00 79.12 255 PHE A CA 1
ATOM 1972 C C . PHE A 1 255 ? -28.735 -9.833 20.458 1.00 79.12 255 PHE A C 1
ATOM 1974 O O . PHE A 1 255 ? -27.521 -9.735 20.286 1.00 79.12 255 PHE A O 1
ATOM 1981 N N . GLY A 1 256 ? -29.275 -10.808 21.197 1.00 75.12 256 GLY A N 1
ATOM 1982 C CA . GLY A 1 256 ? -28.530 -11.872 21.868 1.00 75.12 256 GLY A CA 1
ATOM 1983 C C . GLY A 1 256 ? -28.996 -12.065 23.310 1.00 75.12 256 GLY A C 1
ATOM 1984 O O . GLY A 1 256 ? -29.193 -11.105 24.040 1.00 75.12 256 GLY A O 1
ATOM 1985 N N . SER A 1 257 ? -29.163 -13.316 23.743 1.00 75.75 257 SER A N 1
ATOM 1986 C CA . SER A 1 257 ? -29.628 -13.648 25.101 1.00 75.75 257 SER A CA 1
ATOM 1987 C C . SER A 1 257 ? -28.573 -14.396 25.934 1.00 75.75 257 SER A C 1
ATOM 1989 O O . SER A 1 257 ? -28.914 -15.045 26.924 1.00 75.75 257 SER A O 1
ATOM 1991 N N . GLY A 1 258 ? -27.308 -14.400 25.500 1.00 80.00 258 GLY A N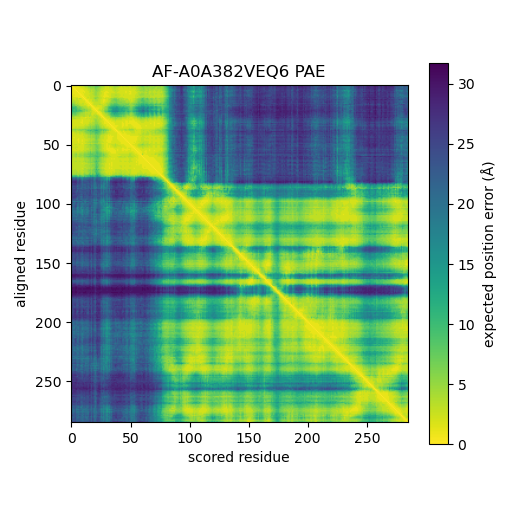 1
ATOM 1992 C CA . GLY A 1 258 ? -26.240 -15.187 26.130 1.00 80.00 258 GLY A CA 1
ATOM 1993 C C . GLY A 1 258 ? -24.831 -14.667 25.859 1.00 80.00 258 GLY A C 1
ATOM 1994 O O . GLY A 1 258 ? -24.064 -14.536 26.802 1.00 80.00 258 GLY A O 1
ATOM 1995 N N . ASP A 1 259 ? -24.525 -14.330 24.605 1.00 82.50 259 ASP A N 1
ATOM 1996 C CA . ASP A 1 259 ? -23.303 -13.612 24.231 1.00 82.50 259 ASP A CA 1
ATOM 1997 C C . ASP A 1 259 ? -23.698 -12.171 23.889 1.00 82.50 259 ASP A C 1
ATOM 1999 O O . ASP A 1 259 ? -24.080 -11.882 22.751 1.00 82.50 259 ASP A O 1
ATOM 2003 N N . LEU A 1 260 ? -23.713 -11.291 24.893 1.00 88.31 260 LEU A N 1
ATOM 2004 C CA . LEU A 1 260 ? -24.129 -9.903 24.703 1.00 88.31 260 LEU A CA 1
ATOM 2005 C C . LEU A 1 260 ? -23.034 -9.108 23.990 1.00 88.31 260 LEU A C 1
ATOM 2007 O O . LEU A 1 260 ? -21.835 -9.348 24.161 1.00 88.31 260 LEU A O 1
ATOM 2011 N N . TYR A 1 261 ? -23.440 -8.120 23.195 1.00 86.50 261 TYR A N 1
ATOM 2012 C CA . TYR A 1 261 ? -22.478 -7.227 22.556 1.00 86.50 261 TYR A CA 1
ATOM 2013 C C . TYR A 1 261 ? -21.741 -6.366 23.596 1.00 86.50 261 TYR A C 1
ATOM 2015 O O . TYR A 1 261 ? -20.552 -6.098 23.427 1.00 86.50 261 TYR A O 1
ATOM 2023 N N . SER A 1 262 ? -22.400 -5.996 24.699 1.00 89.00 262 SER A N 1
ATOM 2024 C CA . SER A 1 262 ? -21.769 -5.305 25.830 1.00 89.00 262 SER A CA 1
ATOM 2025 C C . SER A 1 262 ? -20.618 -6.109 26.448 1.00 89.00 262 SER A C 1
ATOM 2027 O O . SER A 1 262 ? -19.543 -5.550 26.661 1.00 89.00 262 SER A O 1
ATOM 2029 N N . ASP A 1 263 ? -20.766 -7.429 26.608 1.00 89.81 263 ASP A N 1
ATOM 2030 C CA . ASP A 1 263 ? -19.684 -8.305 27.084 1.00 89.81 263 ASP A CA 1
ATOM 2031 C C . ASP A 1 263 ? -18.472 -8.287 26.133 1.00 89.81 263 ASP A C 1
ATOM 2033 O O . ASP A 1 263 ? -17.313 -8.302 26.562 1.00 89.81 263 ASP A O 1
ATOM 2037 N N . PHE A 1 264 ? -18.719 -8.235 24.819 1.00 88.62 264 PHE A N 1
ATOM 2038 C CA . PHE A 1 264 ? -17.660 -8.104 23.818 1.00 88.62 264 PHE A CA 1
ATOM 2039 C C . PHE A 1 264 ? -16.963 -6.738 23.886 1.00 88.62 264 PHE A C 1
ATOM 2041 O O . PHE A 1 264 ? -15.734 -6.692 23.789 1.00 88.62 264 PHE A O 1
ATOM 2048 N N . VAL A 1 265 ? -17.716 -5.646 24.069 1.00 89.12 265 VAL A N 1
ATOM 2049 C CA . VAL A 1 265 ? -17.167 -4.291 24.260 1.00 89.12 265 VAL A CA 1
ATOM 2050 C C . VAL A 1 265 ? -16.247 -4.272 25.475 1.00 89.12 265 VAL A C 1
ATOM 2052 O O . VAL A 1 265 ? -15.078 -3.902 25.348 1.00 89.12 265 VAL A O 1
ATOM 2055 N N . ASP A 1 266 ? -16.720 -4.756 26.622 1.00 89.38 266 ASP A N 1
ATOM 2056 C CA . ASP A 1 266 ? -15.944 -4.795 27.865 1.00 89.38 266 ASP A CA 1
ATOM 2057 C C . ASP A 1 266 ? -14.667 -5.63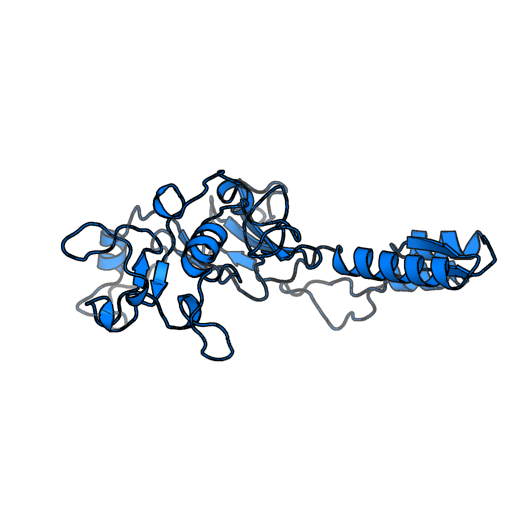4 27.707 1.00 89.38 266 ASP A C 1
ATOM 2059 O O . ASP A 1 266 ? -13.588 -5.242 28.155 1.00 89.38 266 ASP A O 1
ATOM 2063 N N . ALA A 1 267 ? -14.752 -6.769 27.005 1.00 90.62 267 ALA A N 1
ATOM 2064 C CA . ALA A 1 267 ? -13.612 -7.654 26.772 1.00 90.62 267 ALA A CA 1
ATOM 2065 C C . ALA A 1 267 ? -12.588 -7.124 25.751 1.00 90.62 267 ALA A C 1
ATOM 2067 O O . ALA A 1 267 ? -11.471 -7.652 25.685 1.00 90.62 267 ALA A O 1
ATOM 2068 N N . LYS A 1 268 ? -12.964 -6.157 24.905 1.00 89.62 268 LYS A N 1
ATOM 2069 C CA . LYS A 1 268 ? -12.128 -5.640 23.806 1.00 89.62 268 LYS A CA 1
ATOM 2070 C C . LYS A 1 268 ? -11.812 -4.153 23.900 1.00 89.62 268 LYS A C 1
ATOM 2072 O O . LYS A 1 268 ? -11.100 -3.669 23.028 1.00 89.62 268 LYS A O 1
ATOM 2077 N N . THR A 1 269 ? -12.288 -3.466 24.933 1.00 88.81 269 THR A N 1
ATOM 2078 C CA . THR A 1 269 ? -11.935 -2.070 25.215 1.00 88.81 269 THR A CA 1
ATOM 2079 C C . THR A 1 269 ? -10.425 -1.927 25.411 1.00 88.81 269 THR A C 1
ATOM 2081 O O . THR A 1 269 ? -9.808 -2.716 26.133 1.00 88.81 269 THR A O 1
ATOM 2084 N N . GLY A 1 270 ? -9.831 -0.910 24.787 1.00 86.25 270 GLY A N 1
ATOM 2085 C CA . GLY A 1 270 ? -8.389 -0.677 24.793 1.00 86.25 270 GLY A CA 1
ATOM 2086 C C . GLY A 1 270 ? -7.627 -1.562 23.805 1.00 86.25 270 GLY A C 1
ATOM 2087 O O . GLY A 1 270 ? -6.435 -1.802 24.002 1.00 86.25 270 GLY A O 1
ATOM 2088 N N . ARG A 1 271 ? -8.296 -2.091 22.772 1.00 89.06 271 ARG A N 1
ATOM 2089 C CA . ARG A 1 271 ? -7.628 -2.818 21.690 1.00 89.06 271 ARG A CA 1
ATOM 2090 C C . ARG A 1 271 ? -6.901 -1.818 20.796 1.00 89.06 271 ARG A C 1
ATOM 2092 O O . ARG A 1 271 ? -7.509 -0.885 20.280 1.00 89.06 271 ARG A O 1
ATOM 2099 N N . ASP A 1 272 ? -5.629 -2.095 20.526 1.00 87.38 272 ASP A N 1
ATOM 2100 C CA . ASP A 1 272 ? -4.854 -1.332 19.548 1.00 87.38 272 ASP A CA 1
ATOM 2101 C C . ASP A 1 272 ? -5.560 -1.316 18.184 1.00 87.38 272 ASP A C 1
ATOM 2103 O O . ASP A 1 272 ? -5.957 -2.360 17.656 1.00 87.38 272 ASP A O 1
ATOM 2107 N N . GLY A 1 273 ? -5.708 -0.120 17.613 1.00 87.38 273 GLY A N 1
ATOM 2108 C CA . GLY A 1 273 ? -6.300 0.059 16.294 1.00 87.38 273 GLY A CA 1
ATOM 2109 C C . GLY A 1 273 ? -5.433 -0.556 15.200 1.00 87.38 273 GLY A C 1
ATOM 2110 O O . GLY A 1 273 ? -4.239 -0.275 15.115 1.00 87.38 273 GLY A O 1
ATOM 2111 N N . VAL A 1 274 ? -6.044 -1.367 14.337 1.00 89.25 274 VAL A N 1
ATOM 2112 C CA . VAL A 1 274 ? -5.372 -1.989 13.188 1.00 89.25 274 VAL A CA 1
ATOM 2113 C C . VAL A 1 274 ? -6.111 -1.629 11.909 1.00 89.25 274 VAL A C 1
ATOM 2115 O O . VAL A 1 274 ? -7.331 -1.758 11.840 1.00 89.25 274 VAL A O 1
ATOM 2118 N N . VAL A 1 275 ? -5.376 -1.213 10.878 1.00 89.19 275 VAL A N 1
ATOM 2119 C CA . VAL A 1 275 ? -5.917 -1.050 9.524 1.00 89.19 275 VAL A CA 1
ATOM 2120 C C . VAL A 1 275 ? -5.502 -2.248 8.686 1.00 89.19 275 VAL A C 1
ATOM 2122 O O . VAL A 1 275 ? -4.316 -2.538 8.543 1.00 89.19 275 VAL A O 1
ATOM 2125 N N . TYR A 1 276 ? -6.482 -2.935 8.114 1.00 89.00 276 TYR A N 1
ATOM 2126 C CA . TYR A 1 276 ? -6.273 -4.023 7.170 1.00 89.00 276 TYR A CA 1
ATOM 2127 C C . TYR A 1 276 ? -6.497 -3.519 5.755 1.00 89.00 276 TYR A C 1
ATOM 2129 O O . TYR A 1 276 ? -7.511 -2.892 5.472 1.00 89.00 276 TYR A O 1
ATOM 2137 N N . VAL A 1 277 ? -5.580 -3.826 4.846 1.00 88.44 277 VAL A N 1
ATOM 2138 C CA . VAL A 1 277 ? -5.726 -3.482 3.433 1.00 88.44 277 VAL A CA 1
ATOM 2139 C C . VAL A 1 277 ? -5.087 -4.562 2.570 1.00 88.44 277 VAL A C 1
ATOM 2141 O O . VAL A 1 277 ? -4.047 -5.123 2.919 1.00 88.44 277 VAL A O 1
ATOM 2144 N N . GLY A 1 278 ? -5.737 -4.900 1.459 1.00 86.25 278 GLY A N 1
ATOM 2145 C CA . GLY A 1 278 ? -5.202 -5.816 0.465 1.00 86.25 278 GLY A CA 1
ATOM 2146 C C . GLY A 1 278 ? -4.189 -5.099 -0.418 1.00 86.25 278 GLY A C 1
ATOM 2147 O O . GLY A 1 278 ? -4.540 -4.169 -1.132 1.00 86.25 278 GLY A O 1
ATOM 2148 N N . GLY A 1 279 ? -2.938 -5.546 -0.385 1.00 84.88 279 GLY A N 1
ATOM 2149 C CA . GLY A 1 279 ? -1.888 -5.072 -1.285 1.00 84.88 279 GLY A CA 1
ATOM 2150 C C . GLY A 1 279 ? -1.296 -6.209 -2.108 1.00 84.88 279 GLY A C 1
ATOM 2151 O O . GLY A 1 279 ? -1.494 -7.390 -1.810 1.00 84.88 279 GLY A O 1
ATOM 2152 N N . ASN A 1 280 ? -0.494 -5.858 -3.108 1.00 79.19 280 ASN A N 1
ATOM 2153 C CA . ASN A 1 280 ? 0.193 -6.826 -3.967 1.00 79.19 280 ASN A CA 1
ATOM 2154 C C . ASN A 1 280 ? 1.541 -7.311 -3.381 1.00 79.19 280 ASN A C 1
ATOM 2156 O O . ASN A 1 280 ? 2.413 -7.816 -4.084 1.00 79.19 280 ASN A O 1
ATOM 2160 N N . GLY A 1 281 ? 1.737 -7.161 -2.064 1.00 76.25 281 GLY A N 1
ATOM 2161 C CA . GLY A 1 281 ? 2.982 -7.518 -1.368 1.00 76.25 281 GLY A CA 1
ATOM 2162 C C . GLY A 1 281 ? 3.211 -9.024 -1.192 1.00 76.25 281 GLY A C 1
ATOM 2163 O O . GLY A 1 281 ? 4.299 -9.445 -0.802 1.00 76.25 281 GLY A O 1
ATOM 2164 N N . GLY A 1 282 ? 2.201 -9.854 -1.478 1.00 74.06 282 GLY A N 1
ATOM 2165 C CA . GLY A 1 282 ? 2.318 -11.317 -1.454 1.00 74.06 282 GLY A CA 1
ATOM 2166 C C . GLY A 1 282 ? 2.441 -11.941 -0.057 1.00 74.06 282 GLY A C 1
ATOM 2167 O O . GLY A 1 282 ? 2.775 -13.126 0.050 1.00 74.06 282 GLY A O 1
ATOM 2168 N N . ALA A 1 283 ? 2.190 -11.169 1.005 1.00 77.69 283 ALA A N 1
ATOM 2169 C CA . ALA A 1 283 ? 2.171 -11.625 2.390 1.00 77.69 283 ALA A CA 1
ATOM 2170 C C . ALA A 1 283 ? 1.267 -10.739 3.263 1.00 77.69 283 ALA A C 1
ATOM 2172 O O . ALA A 1 283 ? 1.023 -9.578 2.938 1.00 77.69 283 ALA A O 1
ATOM 2173 N N . LEU A 1 284 ? 0.805 -11.288 4.389 1.00 84.50 284 LEU A N 1
ATOM 2174 C CA . LEU A 1 284 ? 0.210 -10.499 5.469 1.00 84.50 284 LEU A CA 1
ATOM 2175 C C . LEU A 1 284 ? 1.342 -9.965 6.347 1.00 84.50 284 LEU A C 1
ATOM 2177 O O . LEU A 1 284 ? 2.089 -10.776 6.890 1.00 84.50 284 LEU A O 1
ATOM 2181 N N . HIS A 1 285 ? 1.471 -8.648 6.468 1.00 81.81 285 HIS A N 1
ATOM 2182 C CA . HIS A 1 285 ? 2.511 -7.982 7.256 1.00 81.81 285 HIS A CA 1
ATOM 2183 C C . HIS A 1 285 ? 2.026 -7.585 8.650 1.00 81.81 285 HIS A C 1
ATOM 2185 O O . HIS A 1 285 ? 0.813 -7.321 8.786 1.00 81.81 285 HIS A O 1
#

Solvent-accessible surface area (backbone atoms only — not comparable to full-atom values): 16100 Å² total; per-residue (Å²): 104,70,30,60,50,31,25,48,41,36,72,40,50,78,39,79,89,47,52,44,98,88,68,45,93,35,80,44,55,44,70,37,69,34,73,28,71,72,40,89,53,67,65,46,45,49,18,4,57,55,9,76,32,54,60,42,67,21,82,47,75,66,44,43,51,50,45,51,53,48,51,55,45,52,65,31,52,51,65,46,77,68,12,39,72,29,54,62,52,99,60,89,37,82,85,27,33,42,37,42,30,28,25,27,71,64,56,48,27,21,38,44,35,31,23,46,34,42,60,90,79,67,48,71,50,96,58,67,81,43,52,48,25,68,78,34,41,77,59,90,35,91,40,38,74,67,45,85,61,64,36,32,41,64,45,21,84,76,53,77,49,93,93,42,72,34,65,67,42,41,87,59,93,56,104,72,82,50,66,56,71,68,29,43,40,62,81,62,44,31,43,99,89,69,47,82,41,85,54,36,66,59,51,48,10,38,66,59,41,26,62,88,38,44,35,85,86,35,99,74,48,38,79,64,61,47,92,74,25,68,29,38,23,26,68,74,29,53,44,43,54,47,52,51,72,80,77,86,71,64,90,38,71,94,62,33,84,80,72,38,60,62,60,50,35,70,75,38,60,87,42,77,69,43,76,47,64,58,52,74,53,84,55,52,107

pLDDT: mean 79.78, std 10.91, range [45.38, 94.88]

Nearest PDB structures (foldseek):
  7kh1-assembly1_A4  TM=3.716E-01  e=9.186E-01  Vibrio phage XM1
  2vsz-assembly1_A-2  TM=3.000E-01  e=2.015E+00  Homo sapiens
  9bk6-assembly1_A  TM=3.380E-01  e=2.415E+00  synthetic construct
  5ulm-assembly2_B  TM=2.111E-01  e=2.565E+00  Homo sapiens
  9cpc-assembly1_4H  TM=2.564E-01  e=7.611E+00  Sus scrofa